Protein AF-A0A538HBL8-F1 (afdb_monomer_lite)

Secondary structure (DSSP, 8-state):
-----EEEEEEETTTEEEEEETTS-EEEEES-----TT-S------EEEEEEETTTTEEEEEETT--EEEEESSSSPP-TTS-EEEPEEEEE---HHHHHHH-S--HHHHHHHHHHHTT----TTS--PPP----TT-TTEEEEE---SSGGG---HHHHHHHHHHHHHTTPEEEEEESSTT----SSS-PEEEE--SHHHHHHHHHHSSEEEEESSHHHHHHHHHT--EEEEESS--TT----TTEEEEE-PPPPHHHHHHHHHH---S---STT--PPP---TTTTHHHHT--HHHHHHHHHTT-

Structure (mmCIF, N/CA/C/O backbone):
data_AF-A0A538HBL8-F1
#
_entry.id   AF-A0A538HBL8-F1
#
loop_
_atom_site.group_PDB
_atom_site.id
_atom_site.type_symbol
_atom_site.label_atom_id
_atom_site.label_alt_id
_atom_site.label_comp_id
_atom_site.label_asym_id
_atom_site.label_entity_id
_atom_site.label_seq_id
_atom_site.pdbx_PDB_ins_code
_atom_site.Cartn_x
_atom_site.Cartn_y
_atom_site.Cartn_z
_atom_site.occupancy
_atom_site.B_iso_or_equiv
_atom_site.auth_seq_id
_atom_site.auth_comp_id
_atom_site.auth_asym_id
_atom_site.auth_atom_id
_atom_site.pdbx_PDB_model_num
ATOM 1 N N . MET A 1 1 ? 38.305 -6.333 4.593 1.00 33.06 1 MET A N 1
ATOM 2 C CA . MET A 1 1 ? 37.099 -5.597 4.155 1.00 33.06 1 MET A CA 1
ATOM 3 C C . MET A 1 1 ? 35.927 -6.174 4.921 1.00 33.06 1 MET A C 1
ATOM 5 O O . MET A 1 1 ? 35.796 -7.389 4.926 1.00 33.06 1 MET A O 1
ATOM 9 N N . ALA A 1 2 ? 35.157 -5.354 5.637 1.00 32.12 2 ALA A N 1
ATOM 10 C CA . ALA A 1 2 ? 33.956 -5.835 6.316 1.00 32.12 2 ALA A CA 1
ATOM 11 C C . ALA A 1 2 ? 32.903 -6.184 5.253 1.00 32.12 2 ALA A C 1
ATOM 13 O O . ALA A 1 2 ? 32.569 -5.330 4.433 1.00 32.12 2 ALA A O 1
ATOM 14 N N . SER A 1 3 ? 32.430 -7.430 5.231 1.00 38.41 3 SER A N 1
ATOM 15 C CA . SER A 1 3 ? 31.284 -7.823 4.413 1.00 38.41 3 SER A CA 1
ATOM 16 C C . SER A 1 3 ? 30.048 -7.121 4.968 1.00 38.41 3 SER A C 1
ATOM 18 O O . SER A 1 3 ? 29.660 -7.355 6.112 1.00 38.41 3 SER A O 1
ATOM 20 N N . VAL A 1 4 ? 29.454 -6.223 4.188 1.00 42.56 4 VAL A N 1
ATOM 21 C CA . VAL A 1 4 ? 28.142 -5.666 4.515 1.00 42.56 4 VAL A CA 1
ATOM 22 C C . VAL A 1 4 ? 27.127 -6.754 4.183 1.00 42.56 4 VAL A C 1
ATOM 24 O O . VAL A 1 4 ? 26.895 -7.032 3.012 1.00 42.56 4 VAL A O 1
ATOM 27 N N . GLU A 1 5 ? 26.568 -7.413 5.197 1.00 45.50 5 GLU A N 1
ATOM 28 C CA . GLU A 1 5 ? 25.380 -8.245 4.994 1.00 45.50 5 GLU A CA 1
ATOM 29 C C . GLU A 1 5 ? 24.203 -7.317 4.682 1.00 45.50 5 GLU A C 1
ATOM 31 O O . GLU A 1 5 ? 23.774 -6.533 5.538 1.00 45.50 5 GLU A O 1
ATOM 36 N N . LEU A 1 6 ? 23.694 -7.381 3.450 1.00 51.62 6 LEU A N 1
ATOM 37 C CA . LEU A 1 6 ? 22.427 -6.742 3.120 1.00 51.62 6 LEU A CA 1
ATOM 38 C C . LEU A 1 6 ? 21.314 -7.418 3.905 1.00 51.62 6 LEU A C 1
ATOM 40 O O . LEU A 1 6 ? 21.145 -8.634 3.865 1.00 51.62 6 LEU A O 1
ATOM 44 N N . GLY A 1 7 ? 20.569 -6.607 4.648 1.00 43.84 7 GLY A N 1
ATOM 45 C CA . GLY A 1 7 ? 19.442 -7.084 5.435 1.00 43.84 7 GLY A CA 1
ATOM 46 C C . GLY A 1 7 ? 18.131 -7.045 4.680 1.00 43.84 7 GLY A C 1
ATOM 47 O O . GLY A 1 7 ? 17.287 -7.914 4.875 1.00 43.84 7 GLY A O 1
ATOM 48 N N . ALA A 1 8 ? 17.958 -6.013 3.857 1.00 49.16 8 ALA A N 1
ATOM 49 C CA . ALA A 1 8 ? 16.811 -5.819 2.988 1.00 49.16 8 ALA A CA 1
ATOM 50 C C . ALA A 1 8 ? 17.092 -4.655 2.033 1.00 49.16 8 ALA A C 1
ATOM 52 O O . ALA A 1 8 ? 17.781 -3.698 2.382 1.00 49.16 8 ALA A O 1
ATOM 53 N N . ALA A 1 9 ? 16.506 -4.698 0.845 1.00 48.75 9 ALA A N 1
ATOM 54 C CA . ALA A 1 9 ? 16.375 -3.525 0.001 1.00 48.75 9 ALA A CA 1
ATOM 55 C C . ALA A 1 9 ? 14.891 -3.185 -0.100 1.00 48.75 9 ALA A C 1
ATOM 57 O O . ALA A 1 9 ? 14.054 -4.069 -0.287 1.00 48.75 9 ALA A O 1
ATOM 58 N N . TRP A 1 10 ? 14.559 -1.914 0.079 1.00 50.03 10 TRP A N 1
ATOM 59 C CA . TRP A 1 10 ? 13.178 -1.465 0.113 1.00 50.03 10 TRP A CA 1
ATOM 60 C C . TRP A 1 10 ? 13.014 -0.134 -0.600 1.00 50.03 10 TRP A C 1
ATOM 62 O O . TRP A 1 10 ? 13.913 0.703 -0.668 1.00 50.03 10 TRP A O 1
ATOM 72 N N . ASN A 1 11 ? 11.833 0.062 -1.157 1.00 48.19 11 ASN A N 1
ATOM 73 C CA . ASN A 1 11 ? 11.426 1.351 -1.665 1.00 48.19 11 ASN A CA 1
ATOM 74 C C . ASN A 1 11 ? 11.081 2.227 -0.452 1.00 48.19 11 ASN A C 1
ATOM 76 O O . ASN A 1 11 ? 10.150 1.897 0.286 1.00 48.19 11 ASN A O 1
ATOM 80 N N . ASN A 1 12 ? 11.832 3.305 -0.203 1.00 42.78 12 ASN A N 1
ATOM 81 C CA . ASN A 1 12 ? 11.434 4.309 0.782 1.00 42.78 12 ASN A CA 1
ATOM 82 C C . ASN A 1 12 ? 10.342 5.158 0.163 1.00 42.78 12 ASN A C 1
ATOM 84 O O . ASN A 1 12 ? 10.561 6.341 -0.102 1.00 42.78 12 ASN A O 1
ATOM 88 N N . LEU A 1 13 ? 9.182 4.523 -0.023 1.00 43.84 13 LEU A N 1
ATOM 89 C CA . LEU A 1 13 ? 7.946 5.253 -0.155 1.00 43.84 13 LEU A CA 1
ATOM 90 C C . LEU A 1 13 ? 8.113 6.258 -1.299 1.00 43.84 13 LEU A C 1
ATOM 92 O O . LEU A 1 13 ? 8.137 7.452 -1.081 1.00 43.84 13 LEU A O 1
ATOM 96 N N . GLY A 1 14 ? 8.458 5.716 -2.470 1.00 39.97 14 GLY A N 1
ATOM 97 C CA . GLY A 1 14 ? 8.687 6.356 -3.762 1.00 39.97 14 GLY A CA 1
ATOM 98 C C . GLY A 1 14 ? 9.476 7.657 -3.841 1.00 39.97 14 GLY A C 1
ATOM 99 O O . GLY A 1 14 ? 9.330 8.415 -4.788 1.00 39.97 14 GLY A O 1
ATOM 100 N N . ARG A 1 15 ? 10.395 7.893 -2.909 1.00 45.28 15 ARG A N 1
ATOM 101 C CA . ARG A 1 15 ? 11.447 8.894 -3.127 1.00 45.28 15 ARG A CA 1
ATOM 102 C C . ARG A 1 15 ? 12.725 8.262 -3.639 1.00 45.28 15 ARG A C 1
ATOM 104 O O . ARG A 1 15 ? 13.344 8.807 -4.535 1.00 45.28 15 ARG A O 1
ATOM 111 N N . ASN A 1 16 ? 13.107 7.108 -3.080 1.00 47.03 16 ASN A N 1
ATOM 112 C CA . ASN A 1 16 ? 14.326 6.378 -3.428 1.00 47.03 16 ASN A CA 1
ATOM 113 C C . ASN A 1 16 ? 14.206 4.883 -3.120 1.00 47.03 16 ASN A C 1
ATOM 115 O O . ASN A 1 16 ? 13.552 4.489 -2.152 1.00 47.03 16 ASN A O 1
ATOM 119 N N . VAL A 1 17 ? 14.951 4.052 -3.851 1.00 53.25 17 VAL A N 1
ATOM 120 C CA . VAL A 1 17 ? 15.301 2.714 -3.354 1.00 53.25 17 VAL A CA 1
ATOM 121 C C . VAL A 1 17 ? 16.383 2.881 -2.299 1.00 53.25 17 VAL A C 1
ATOM 123 O O . VAL A 1 17 ? 17.455 3.420 -2.575 1.00 53.25 17 VAL A O 1
ATOM 126 N N . VAL A 1 18 ? 16.083 2.444 -1.081 1.00 55.00 18 VAL A N 1
ATOM 127 C CA . VAL A 1 18 ? 17.014 2.431 0.040 1.00 55.00 18 VAL A CA 1
ATOM 128 C C . VAL A 1 18 ? 17.448 0.989 0.263 1.00 55.00 18 VAL A C 1
ATOM 130 O O . VAL A 1 18 ? 16.644 0.092 0.501 1.00 55.00 18 VAL A O 1
ATOM 133 N N . PHE A 1 19 ? 18.744 0.757 0.199 1.00 60.56 19 PHE A N 1
ATOM 134 C CA . PHE A 1 19 ? 19.351 -0.489 0.630 1.00 60.56 19 PHE A CA 1
ATOM 135 C C . PHE A 1 19 ? 19.630 -0.354 2.121 1.00 60.56 19 PHE A C 1
ATOM 137 O O . PHE A 1 19 ? 20.188 0.662 2.545 1.00 60.56 19 PHE A O 1
ATOM 144 N N . ALA A 1 20 ? 19.231 -1.342 2.916 1.00 55.94 20 ALA A N 1
ATOM 145 C CA . ALA A 1 20 ? 19.369 -1.318 4.360 1.00 55.94 20 ALA A CA 1
ATOM 146 C C . ALA A 1 20 ? 20.075 -2.566 4.911 1.00 55.94 20 ALA A C 1
ATOM 148 O O . ALA A 1 20 ? 20.024 -3.662 4.346 1.00 55.94 20 ALA A O 1
ATOM 149 N N . ASP A 1 21 ? 20.749 -2.392 6.046 1.00 56.47 21 ASP A N 1
ATOM 150 C CA . ASP A 1 21 ? 21.325 -3.504 6.800 1.00 56.47 21 ASP A CA 1
ATOM 151 C C . ASP A 1 21 ? 20.236 -4.352 7.493 1.00 56.47 21 ASP A C 1
ATOM 153 O O . ASP A 1 21 ? 19.046 -4.027 7.483 1.00 56.47 21 ASP A O 1
ATOM 157 N N . ALA A 1 22 ? 20.631 -5.452 8.143 1.00 55.50 22 ALA A N 1
ATOM 158 C CA . ALA A 1 22 ? 19.717 -6.355 8.867 1.00 55.50 22 ALA A CA 1
ATOM 159 C C . ALA A 1 22 ? 18.969 -5.703 10.050 1.00 55.50 22 ALA A C 1
ATOM 161 O O . ALA A 1 22 ? 18.125 -6.340 10.691 1.00 55.50 22 ALA A O 1
ATOM 162 N N . ARG A 1 23 ? 19.296 -4.447 10.369 1.00 52.06 23 ARG A N 1
ATOM 163 C CA . ARG A 1 23 ? 18.656 -3.609 11.385 1.00 52.06 23 ARG A CA 1
ATOM 164 C C . ARG A 1 23 ? 17.893 -2.447 10.757 1.00 52.06 23 ARG A C 1
ATOM 166 O O . ARG A 1 23 ? 17.552 -1.514 11.486 1.00 52.06 23 ARG A O 1
ATOM 173 N N . CYS A 1 24 ? 17.621 -2.509 9.454 1.00 51.53 24 CYS A N 1
ATOM 174 C CA . CYS A 1 24 ? 16.866 -1.505 8.723 1.00 51.53 24 CYS A CA 1
ATOM 175 C C . CYS A 1 24 ? 17.557 -0.131 8.640 1.00 51.53 24 CYS A C 1
ATOM 177 O O . CYS A 1 24 ? 16.891 0.887 8.449 1.00 51.53 24 CYS A O 1
ATOM 179 N N . ARG A 1 25 ? 18.885 -0.067 8.797 1.00 56.38 25 ARG A N 1
ATOM 180 C CA . ARG A 1 25 ? 19.643 1.185 8.651 1.00 56.38 25 ARG A CA 1
ATOM 181 C C . ARG A 1 25 ? 20.041 1.387 7.191 1.00 56.38 25 ARG A C 1
ATOM 183 O O . ARG A 1 25 ? 20.597 0.451 6.621 1.00 56.38 25 ARG A O 1
ATOM 190 N N . PRO A 1 26 ? 19.822 2.572 6.597 1.00 56.69 26 PRO A N 1
ATOM 191 C CA . PRO A 1 26 ? 20.260 2.859 5.234 1.00 56.69 26 PRO A CA 1
ATOM 192 C C . PRO A 1 26 ? 21.773 2.658 5.062 1.00 56.69 26 PRO A C 1
ATOM 194 O O . PRO A 1 26 ? 22.560 3.198 5.836 1.00 56.69 26 PRO A O 1
ATOM 197 N N . ILE A 1 27 ? 22.171 1.900 4.042 1.00 57.34 27 ILE A N 1
ATOM 198 C CA . ILE A 1 27 ? 23.571 1.661 3.643 1.00 57.34 27 ILE A CA 1
ATOM 199 C C . ILE A 1 27 ? 23.869 2.207 2.242 1.00 57.34 27 ILE A C 1
ATOM 201 O O . ILE A 1 27 ? 24.994 2.622 1.959 1.00 57.34 27 ILE A O 1
ATOM 205 N N . ALA A 1 28 ? 22.863 2.246 1.370 1.00 56.72 28 ALA A N 1
ATOM 206 C CA . ALA A 1 28 ? 22.939 2.868 0.061 1.00 56.72 28 ALA A CA 1
ATOM 207 C C . ALA A 1 28 ? 21.560 3.407 -0.329 1.00 56.72 28 ALA A C 1
ATOM 209 O O . ALA A 1 28 ? 20.533 2.890 0.110 1.00 56.72 28 ALA A O 1
ATOM 210 N N . VAL A 1 29 ? 21.534 4.443 -1.151 1.00 57.62 29 VAL A N 1
ATOM 211 C CA . VAL A 1 29 ? 20.324 5.072 -1.676 1.00 57.62 29 VAL A CA 1
ATOM 212 C C . VAL A 1 29 ? 20.526 5.250 -3.173 1.00 57.62 29 VAL A C 1
ATOM 214 O O . VAL A 1 29 ? 21.621 5.602 -3.616 1.00 57.62 29 VAL A O 1
ATOM 217 N N . PHE A 1 30 ? 19.489 4.958 -3.952 1.00 63.59 30 PHE A N 1
ATOM 218 C CA . PHE A 1 30 ? 19.440 5.278 -5.375 1.00 63.59 30 PHE A CA 1
ATOM 219 C C . PHE A 1 30 ? 19.689 6.779 -5.559 1.00 63.59 30 PHE A C 1
ATOM 221 O O . PHE A 1 30 ? 18.935 7.589 -5.035 1.00 63.59 30 PHE A O 1
ATOM 228 N N . ASP A 1 31 ? 20.775 7.164 -6.223 1.00 50.31 31 ASP A N 1
ATOM 229 C CA . ASP A 1 31 ? 21.143 8.576 -6.330 1.00 50.31 31 ASP A CA 1
ATOM 230 C C . ASP A 1 31 ? 20.652 9.166 -7.637 1.00 50.31 31 ASP A C 1
ATOM 232 O O . ASP A 1 31 ? 21.443 9.371 -8.544 1.00 50.31 31 ASP A O 1
ATOM 236 N N . GLU A 1 32 ? 19.348 9.412 -7.732 1.00 44.66 32 GLU A N 1
ATOM 237 C CA . GLU A 1 32 ? 18.762 10.340 -8.703 1.00 44.66 32 GLU A CA 1
ATOM 238 C C . GLU A 1 32 ? 17.315 10.697 -8.291 1.00 44.66 32 GLU A C 1
ATOM 240 O O . GLU A 1 32 ? 16.363 10.571 -9.055 1.00 44.66 32 GLU A O 1
ATOM 245 N N . SER A 1 33 ? 17.140 11.162 -7.047 1.00 39.12 33 SER A N 1
ATOM 246 C CA . SER A 1 33 ? 15.945 11.913 -6.639 1.00 39.12 33 SER A CA 1
ATOM 247 C C . SER A 1 33 ? 16.371 13.271 -6.074 1.00 39.12 33 SER A C 1
ATOM 249 O O . SER A 1 33 ? 16.903 13.351 -4.964 1.00 39.12 33 SER A O 1
ATOM 251 N N . VAL A 1 34 ? 16.164 14.338 -6.842 1.00 33.66 34 VAL A N 1
ATOM 252 C CA . VAL A 1 34 ? 16.389 15.733 -6.424 1.00 33.66 34 VAL A CA 1
ATOM 253 C C . VAL A 1 34 ? 15.033 16.350 -6.076 1.00 33.66 34 VAL A C 1
ATOM 255 O O . VAL A 1 34 ? 14.603 17.312 -6.701 1.00 33.66 34 VAL A O 1
ATOM 258 N N . PHE A 1 35 ? 14.301 15.741 -5.144 1.00 37.19 35 PHE A N 1
ATOM 259 C CA . PHE A 1 35 ? 13.062 16.341 -4.657 1.00 37.19 35 PHE A CA 1
ATOM 260 C C . PHE A 1 35 ? 13.421 17.418 -3.626 1.00 37.19 35 PHE A C 1
ATOM 262 O O . PHE A 1 35 ? 13.989 17.092 -2.582 1.00 37.19 35 PHE A O 1
ATOM 269 N N . ASP A 1 36 ? 13.118 18.683 -3.934 1.00 37.34 36 ASP A N 1
ATOM 270 C CA . ASP A 1 36 ? 13.024 19.743 -2.923 1.00 37.34 36 ASP A CA 1
ATOM 271 C C . ASP A 1 36 ? 11.850 19.433 -1.972 1.00 37.34 36 ASP A C 1
ATOM 273 O O . ASP A 1 36 ? 10.903 18.734 -2.340 1.00 37.34 36 ASP A O 1
ATOM 277 N N . ASP A 1 37 ? 11.928 19.934 -0.737 1.00 42.16 37 ASP A N 1
ATOM 278 C CA . ASP A 1 37 ? 11.141 19.507 0.436 1.00 42.16 37 ASP A CA 1
ATOM 279 C C . ASP A 1 37 ? 9.595 19.583 0.319 1.00 42.16 37 ASP A C 1
ATOM 281 O O . ASP A 1 37 ? 8.905 19.074 1.205 1.00 42.16 37 ASP A O 1
ATOM 285 N N . ASP A 1 38 ? 9.034 20.116 -0.771 1.00 35.31 38 ASP A N 1
ATOM 286 C CA . ASP A 1 38 ? 7.622 20.522 -0.872 1.00 35.31 38 ASP A CA 1
ATOM 287 C C . ASP A 1 38 ? 6.777 19.807 -1.950 1.00 35.31 38 ASP A C 1
ATOM 289 O O . ASP A 1 38 ? 5.660 20.243 -2.244 1.00 35.31 38 ASP A O 1
ATOM 293 N N . GLU A 1 39 ? 7.225 18.691 -2.539 1.00 35.84 39 GLU A N 1
ATOM 294 C CA . GLU A 1 39 ? 6.337 17.942 -3.444 1.00 35.84 39 GLU A CA 1
ATOM 295 C C . GLU A 1 39 ? 5.221 17.201 -2.656 1.00 35.84 39 GLU A C 1
ATOM 297 O O . GLU A 1 39 ? 5.524 16.417 -1.746 1.00 35.84 39 GLU A O 1
ATOM 302 N N . PRO A 1 40 ? 3.921 17.392 -2.990 1.00 33.06 40 PRO A N 1
ATOM 303 C CA . PRO A 1 40 ? 2.787 16.775 -2.271 1.00 33.06 40 PRO A CA 1
ATOM 304 C C . PRO A 1 40 ? 2.715 15.251 -2.423 1.00 33.06 40 PRO A C 1
ATOM 306 O O . PRO A 1 40 ? 1.901 14.584 -1.789 1.00 33.06 40 PRO A O 1
ATOM 309 N N . SER A 1 41 ? 3.544 14.736 -3.320 1.00 39.06 41 SER A N 1
ATOM 310 C CA . SER A 1 41 ? 3.537 13.409 -3.885 1.00 39.06 41 SER A CA 1
ATOM 311 C C . SER A 1 41 ? 4.654 12.617 -3.209 1.00 39.06 41 SER A C 1
ATOM 313 O O . SER A 1 41 ? 5.798 12.604 -3.656 1.00 39.06 41 SER A O 1
ATOM 315 N N . GLN A 1 42 ? 4.380 12.089 -2.020 1.00 38.09 42 GLN A N 1
ATOM 316 C CA . GLN A 1 42 ? 5.420 11.563 -1.141 1.00 38.09 42 GLN A CA 1
ATOM 317 C C . GLN A 1 42 ? 5.861 10.130 -1.488 1.00 38.09 42 GLN A C 1
ATOM 319 O O . GLN A 1 42 ? 6.629 9.603 -0.689 1.00 38.09 42 GLN A O 1
ATOM 324 N N . TYR A 1 43 ? 5.406 9.519 -2.602 1.00 43.06 43 TYR A N 1
ATOM 325 C CA . TYR A 1 43 ? 5.451 8.067 -2.843 1.00 43.06 43 TYR A CA 1
ATOM 326 C C . TYR A 1 43 ? 5.690 7.561 -4.291 1.00 43.06 43 TYR A C 1
ATOM 328 O O . TYR A 1 43 ? 5.466 6.368 -4.522 1.00 43.06 43 TYR A O 1
ATOM 336 N N . ASP A 1 44 ? 6.239 8.345 -5.232 1.00 40.94 44 ASP A N 1
ATOM 337 C CA . ASP A 1 44 ? 6.311 7.979 -6.670 1.00 40.94 44 ASP A CA 1
ATOM 338 C C . ASP A 1 44 ? 7.718 7.735 -7.285 1.00 40.94 44 ASP A C 1
ATOM 340 O O . ASP A 1 44 ? 8.193 8.395 -8.208 1.00 40.94 44 ASP A O 1
ATOM 344 N N . LEU A 1 45 ? 8.380 6.687 -6.807 1.00 42.53 45 LEU A N 1
ATOM 345 C CA . LEU A 1 45 ? 9.303 5.881 -7.593 1.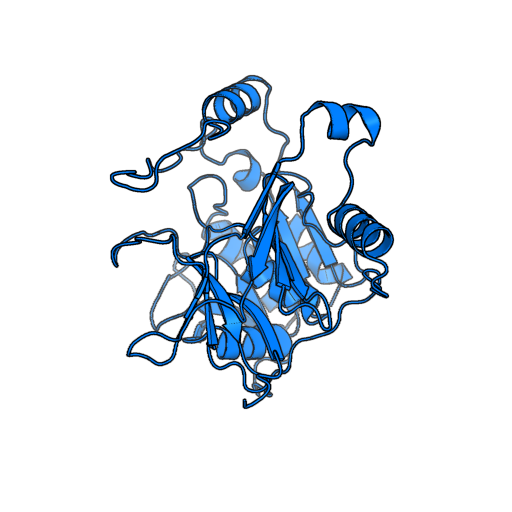00 42.53 45 LEU A CA 1
ATOM 346 C C . LEU A 1 45 ? 8.738 4.493 -7.434 1.00 42.53 45 LEU A C 1
ATOM 348 O O . LEU A 1 45 ? 9.143 3.761 -6.538 1.00 42.53 45 LEU A O 1
ATOM 352 N N . ASP A 1 46 ? 7.727 4.206 -8.233 1.00 52.88 46 ASP A N 1
ATOM 353 C CA . ASP A 1 46 ? 7.018 2.948 -8.431 1.00 52.88 46 ASP A CA 1
ATOM 354 C C . ASP A 1 46 ? 7.966 1.734 -8.648 1.00 52.88 46 ASP A C 1
ATOM 356 O O . ASP A 1 46 ? 7.977 1.096 -9.690 1.00 52.88 46 ASP A O 1
ATOM 360 N N . VAL A 1 47 ? 8.835 1.404 -7.688 1.00 50.62 47 VAL A N 1
ATOM 361 C CA . VAL A 1 47 ? 9.690 0.211 -7.660 1.00 50.62 47 VAL A CA 1
ATOM 362 C C . VAL A 1 47 ? 8.915 -0.890 -6.953 1.00 50.62 47 VAL A C 1
ATOM 364 O O . VAL A 1 47 ? 8.680 -0.816 -5.745 1.00 50.62 47 VAL A O 1
ATOM 367 N N . HIS A 1 48 ? 8.531 -1.911 -7.714 1.00 52.97 48 HIS A N 1
ATOM 368 C CA . HIS A 1 48 ? 7.635 -2.990 -7.290 1.00 52.97 48 HIS A CA 1
ATOM 369 C C . HIS A 1 48 ? 8.352 -4.282 -6.921 1.00 52.97 48 HIS A C 1
ATOM 371 O O . HIS A 1 48 ? 7.762 -5.184 -6.316 1.00 52.97 48 HIS A O 1
ATOM 377 N N . ALA A 1 49 ? 9.630 -4.381 -7.274 1.00 53.12 49 ALA A N 1
ATOM 378 C CA . ALA A 1 49 ? 10.476 -5.447 -6.790 1.00 53.12 49 ALA A CA 1
ATOM 379 C C . ALA A 1 49 ? 11.917 -4.993 -6.651 1.00 53.12 49 ALA A C 1
ATOM 381 O O . ALA A 1 49 ? 12.419 -4.199 -7.449 1.00 53.12 49 ALA A O 1
ATOM 382 N N . VAL A 1 50 ? 12.574 -5.564 -5.649 1.00 59.94 50 VAL A N 1
ATOM 383 C CA . VAL A 1 50 ? 14.009 -5.456 -5.462 1.00 59.94 50 VAL A CA 1
ATOM 384 C C . VAL A 1 50 ? 14.553 -6.861 -5.227 1.00 59.94 50 VAL A C 1
ATOM 386 O O . VAL A 1 50 ? 14.044 -7.571 -4.360 1.00 59.94 50 VAL A O 1
ATOM 389 N N . LEU A 1 51 ? 15.534 -7.283 -6.023 1.00 60.06 51 LEU A N 1
ATOM 390 C CA . LEU A 1 51 ? 16.153 -8.604 -5.922 1.00 60.06 51 LEU A CA 1
ATOM 391 C C . LEU A 1 51 ? 17.641 -8.453 -5.638 1.00 60.06 51 LEU A C 1
ATOM 393 O O . LEU A 1 51 ? 18.370 -7.906 -6.458 1.00 60.06 51 LEU A O 1
ATOM 397 N N . ASP A 1 52 ? 18.094 -8.960 -4.498 1.00 64.50 52 ASP A N 1
ATOM 398 C CA . ASP A 1 52 ? 19.523 -9.112 -4.229 1.00 64.50 52 ASP A CA 1
ATOM 399 C C . ASP A 1 52 ? 20.056 -10.322 -5.009 1.00 64.50 52 ASP A C 1
ATOM 401 O O . ASP A 1 52 ? 19.451 -11.395 -4.953 1.00 64.50 52 ASP A O 1
ATOM 405 N N . LEU A 1 53 ? 21.150 -10.148 -5.758 1.00 62.19 53 LEU A N 1
ATOM 406 C CA . LEU A 1 53 ? 21.843 -11.226 -6.462 1.00 62.19 53 LEU A CA 1
ATOM 407 C C . LEU A 1 53 ? 22.969 -11.750 -5.556 1.00 62.19 53 LEU A C 1
ATOM 409 O O . LEU A 1 53 ? 24.030 -11.120 -5.456 1.00 62.19 53 LEU A O 1
ATOM 413 N N . PRO A 1 54 ? 22.784 -12.907 -4.891 1.00 54.47 54 PRO A N 1
ATOM 414 C CA . PRO A 1 54 ? 23.715 -13.359 -3.868 1.00 54.47 54 PRO A CA 1
ATOM 415 C C . PRO A 1 54 ? 25.133 -13.526 -4.416 1.00 54.47 54 PRO A C 1
ATOM 417 O O . PRO A 1 54 ? 25.350 -14.131 -5.464 1.00 54.47 54 PRO A O 1
ATOM 420 N N . GLY A 1 55 ? 26.114 -12.997 -3.683 1.00 60.59 55 GLY A N 1
ATOM 421 C CA . GLY A 1 55 ? 27.534 -13.147 -4.007 1.00 60.59 55 GLY A CA 1
ATOM 422 C C . GLY A 1 55 ? 28.052 -12.264 -5.147 1.00 60.59 55 GLY A C 1
ATOM 423 O O . GLY A 1 55 ? 29.255 -12.278 -5.395 1.00 60.59 55 GLY A O 1
ATOM 424 N N . THR A 1 56 ? 27.201 -11.473 -5.808 1.00 65.50 56 THR A N 1
ATOM 425 C CA . THR A 1 56 ? 27.638 -10.571 -6.891 1.00 65.50 56 THR A CA 1
ATOM 426 C C . THR A 1 56 ? 27.791 -9.122 -6.438 1.00 65.50 56 THR A C 1
ATOM 428 O O . THR A 1 56 ? 28.360 -8.316 -7.168 1.00 65.50 56 THR A O 1
ATOM 431 N N . GLY A 1 57 ? 27.259 -8.766 -5.262 1.00 67.31 57 GLY A N 1
ATOM 432 C CA . GLY A 1 57 ? 27.192 -7.369 -4.831 1.00 67.31 57 GLY A CA 1
ATOM 433 C C . GLY A 1 57 ? 26.272 -6.517 -5.709 1.00 67.31 57 GLY A C 1
ATOM 434 O O . GLY A 1 57 ? 26.370 -5.291 -5.675 1.00 67.31 57 GLY A O 1
ATOM 435 N N . THR A 1 58 ? 25.409 -7.159 -6.505 1.00 68.94 58 THR A N 1
ATOM 436 C CA . THR A 1 58 ? 24.467 -6.502 -7.408 1.00 68.94 58 THR A CA 1
ATOM 437 C C . THR A 1 58 ? 23.045 -6.625 -6.879 1.00 68.94 58 THR A C 1
ATOM 439 O O . THR A 1 58 ? 22.606 -7.715 -6.527 1.00 68.94 58 THR A O 1
ATOM 442 N N . VAL A 1 59 ? 22.290 -5.531 -6.902 1.00 67.06 59 VAL A N 1
ATOM 443 C CA . VAL A 1 59 ? 20.856 -5.537 -6.595 1.00 67.06 59 VAL A CA 1
ATOM 444 C C . VAL A 1 59 ? 20.068 -5.091 -7.817 1.00 67.06 59 VAL A C 1
ATOM 446 O O . VAL A 1 59 ? 20.440 -4.127 -8.477 1.00 67.06 59 VAL A O 1
ATOM 449 N N . LEU A 1 60 ? 18.983 -5.790 -8.131 1.00 64.50 60 LEU A N 1
ATOM 450 C CA . LEU A 1 60 ? 18.080 -5.466 -9.229 1.00 64.50 60 LEU A CA 1
ATOM 451 C C . LEU A 1 60 ? 16.858 -4.721 -8.713 1.00 64.50 60 LEU A C 1
ATOM 453 O O . LEU A 1 60 ? 16.306 -5.106 -7.686 1.00 64.50 60 LEU A O 1
ATOM 457 N N . THR A 1 61 ? 16.383 -3.717 -9.443 1.00 63.03 61 THR A N 1
ATOM 458 C CA . THR A 1 61 ? 15.085 -3.080 -9.187 1.00 63.03 61 THR A CA 1
ATOM 459 C C . THR A 1 61 ? 14.203 -3.164 -10.425 1.00 63.03 61 THR A C 1
ATOM 461 O O . THR A 1 61 ? 14.698 -3.059 -11.545 1.00 63.03 61 THR A O 1
ATOM 464 N N . LEU A 1 62 ? 12.901 -3.359 -10.218 1.00 58.09 62 LEU A N 1
ATOM 465 C CA . LEU A 1 62 ? 11.878 -3.380 -11.265 1.00 58.09 62 LEU A CA 1
ATOM 466 C C . LEU A 1 62 ? 10.822 -2.316 -10.963 1.00 58.09 62 LEU A C 1
ATOM 468 O O . LEU A 1 62 ? 10.295 -2.313 -9.847 1.00 58.09 62 LEU A O 1
ATOM 472 N N . ASN A 1 63 ? 10.501 -1.448 -11.928 1.00 58.75 63 ASN A N 1
ATOM 473 C CA . ASN A 1 63 ? 9.517 -0.373 -11.740 1.00 58.75 63 ASN A CA 1
ATOM 474 C C . ASN A 1 63 ? 8.170 -0.572 -12.472 1.00 58.75 63 ASN A C 1
ATOM 476 O O . ASN A 1 63 ? 7.967 -1.609 -13.112 1.00 58.75 63 ASN A O 1
ATOM 480 N N . HIS A 1 64 ? 7.250 0.405 -12.369 1.00 53.16 64 HIS A N 1
ATOM 481 C CA . HIS A 1 64 ? 5.902 0.337 -12.959 1.00 53.16 64 HIS A CA 1
ATOM 482 C C . HIS A 1 64 ? 5.853 0.257 -14.483 1.00 53.16 64 HIS A C 1
ATOM 484 O O . HIS A 1 64 ? 4.861 -0.146 -15.086 1.00 53.16 64 HIS A O 1
ATOM 490 N N . TYR A 1 65 ? 6.939 0.677 -15.116 1.00 50.38 65 TYR A N 1
ATOM 491 C CA . TYR A 1 65 ? 7.114 0.628 -16.562 1.00 50.38 65 TYR A CA 1
ATOM 492 C C . TYR A 1 65 ? 7.840 -0.638 -16.998 1.00 50.38 65 TYR A C 1
ATOM 494 O O . TYR A 1 65 ? 8.236 -0.777 -18.154 1.00 50.38 65 TYR A O 1
ATOM 502 N N . GLY A 1 66 ? 8.079 -1.549 -16.051 1.00 51.91 66 GLY A N 1
ATOM 503 C CA . GLY A 1 66 ? 8.800 -2.761 -16.335 1.00 51.91 66 GLY A CA 1
ATOM 504 C C . GLY A 1 66 ? 10.297 -2.512 -16.627 1.00 51.91 66 GLY A C 1
ATOM 505 O O . GLY A 1 66 ? 11.008 -3.315 -17.227 1.00 51.91 66 GLY A O 1
ATOM 506 N N . MET A 1 67 ? 10.833 -1.379 -16.196 1.00 57.56 67 MET A N 1
ATOM 507 C CA . MET A 1 67 ? 12.259 -1.121 -16.314 1.00 57.56 67 MET A CA 1
ATOM 508 C C . MET A 1 67 ? 13.014 -1.938 -15.262 1.00 57.56 67 MET A C 1
ATOM 510 O O . MET A 1 67 ? 12.753 -1.780 -14.069 1.00 57.56 67 MET A O 1
ATOM 514 N N . LEU A 1 68 ? 13.953 -2.781 -15.696 1.00 62.09 68 LEU A N 1
ATOM 515 C CA . LEU A 1 68 ? 14.872 -3.516 -14.829 1.00 62.09 68 LEU A CA 1
ATOM 516 C C . LEU A 1 68 ? 16.211 -2.774 -14.764 1.00 62.09 68 LEU A C 1
ATOM 518 O O . LEU A 1 68 ? 16.847 -2.541 -15.791 1.00 62.09 68 LEU A O 1
ATOM 522 N N . ARG A 1 69 ? 16.666 -2.418 -13.565 1.00 66.06 69 ARG A N 1
ATOM 523 C CA . ARG A 1 69 ? 17.959 -1.751 -13.342 1.00 66.06 69 ARG A CA 1
ATOM 524 C C . ARG A 1 69 ? 18.830 -2.597 -12.428 1.00 66.06 69 ARG A C 1
ATOM 526 O O . ARG A 1 69 ? 18.337 -3.079 -11.414 1.00 66.06 69 ARG A O 1
ATOM 533 N N . GLY A 1 70 ? 20.108 -2.756 -12.762 1.00 68.62 70 GLY A N 1
ATOM 534 C CA . GLY A 1 70 ? 21.086 -3.435 -11.908 1.00 68.62 70 GLY A CA 1
ATOM 535 C C . GLY A 1 70 ? 22.031 -2.447 -11.236 1.00 68.62 70 GLY A C 1
ATOM 536 O O . GLY A 1 70 ? 22.564 -1.564 -11.899 1.00 68.62 70 GLY A O 1
ATOM 537 N N . PHE A 1 71 ? 22.262 -2.603 -9.936 1.00 70.44 71 PHE A N 1
ATOM 538 C CA . PHE A 1 71 ? 23.086 -1.718 -9.112 1.00 70.44 71 PHE A CA 1
ATOM 539 C C . PHE A 1 71 ? 24.245 -2.478 -8.496 1.00 70.44 71 PHE A C 1
ATOM 541 O O . PHE A 1 71 ? 24.000 -3.392 -7.719 1.00 70.44 71 PHE A O 1
ATOM 548 N N . ASP A 1 72 ? 25.483 -2.061 -8.758 1.00 74.00 72 ASP A N 1
ATOM 549 C CA . ASP A 1 72 ? 26.628 -2.504 -7.960 1.00 74.00 72 ASP A CA 1
ATOM 550 C C . ASP A 1 72 ? 26.715 -1.646 -6.692 1.00 74.00 72 ASP A C 1
ATOM 552 O O . ASP A 1 72 ? 27.087 -0.472 -6.720 1.00 74.00 72 ASP A O 1
ATOM 556 N N . ILE A 1 73 ? 26.354 -2.242 -5.561 1.00 67.69 73 ILE A N 1
ATOM 557 C CA . ILE A 1 73 ? 26.354 -1.576 -4.251 1.00 67.69 73 ILE A CA 1
ATOM 558 C C . ILE A 1 73 ? 27.696 -1.716 -3.518 1.00 67.69 73 ILE A C 1
ATOM 560 O O . ILE A 1 73 ? 27.902 -1.113 -2.460 1.00 67.69 73 ILE A O 1
ATOM 564 N N . THR A 1 74 ? 28.629 -2.488 -4.077 1.00 69.38 74 THR A N 1
ATOM 565 C CA . THR A 1 74 ? 29.959 -2.716 -3.505 1.00 69.38 74 THR A CA 1
ATOM 566 C C . THR A 1 74 ? 30.995 -1.732 -4.046 1.00 69.38 74 THR A C 1
ATOM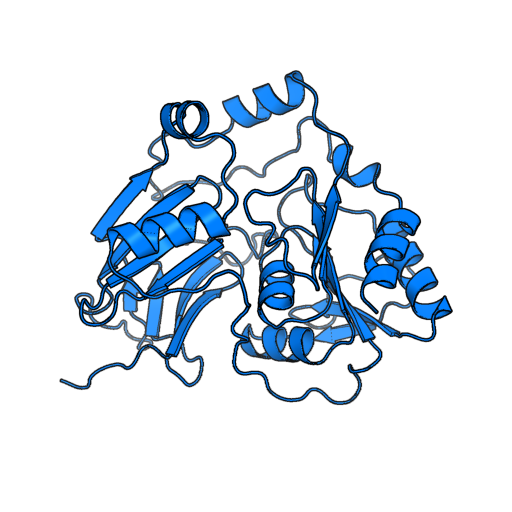 568 O O . THR A 1 74 ? 31.862 -1.291 -3.281 1.00 69.38 74 THR A O 1
ATOM 571 N N . GLY A 1 75 ? 30.850 -1.315 -5.309 1.00 63.59 75 GLY A N 1
ATOM 572 C CA . GLY A 1 75 ? 31.793 -0.451 -6.023 1.00 63.59 75 GLY A CA 1
ATOM 573 C C . GLY A 1 75 ? 31.809 1.027 -5.608 1.00 63.59 75 GLY A C 1
ATOM 574 O O . GLY A 1 75 ? 32.835 1.687 -5.777 1.00 63.59 75 GLY A O 1
ATOM 575 N N . THR A 1 76 ? 30.730 1.572 -5.029 1.00 63.19 76 THR A N 1
ATOM 576 C CA . THR A 1 76 ? 30.646 3.020 -4.735 1.00 63.19 76 THR A CA 1
ATOM 577 C C . THR A 1 76 ? 30.958 3.355 -3.274 1.00 63.19 76 THR A C 1
ATOM 579 O O . THR A 1 76 ? 30.222 2.897 -2.402 1.00 63.19 76 THR A O 1
ATOM 582 N N . PRO A 1 77 ? 31.981 4.169 -2.950 1.00 62.28 77 PRO A N 1
ATOM 583 C CA . PRO A 1 77 ? 32.322 4.503 -1.563 1.00 62.28 77 PRO A CA 1
ATOM 584 C C . PRO A 1 77 ? 31.191 5.257 -0.826 1.00 62.28 77 PRO A C 1
ATOM 586 O O . PRO A 1 77 ? 30.438 6.000 -1.457 1.00 62.28 77 PRO A O 1
ATOM 589 N N . PRO A 1 78 ? 31.052 5.080 0.506 1.00 64.31 78 PRO A N 1
ATOM 590 C CA . PRO A 1 78 ? 30.027 5.765 1.297 1.00 64.31 78 PRO A CA 1
ATOM 591 C C . PRO A 1 78 ? 30.259 7.280 1.362 1.00 64.31 78 PRO A C 1
ATOM 593 O O . PRO A 1 78 ? 31.399 7.747 1.398 1.00 64.31 78 PRO A O 1
ATOM 596 N N . GLY A 1 79 ? 29.160 8.038 1.390 1.00 62.12 79 GLY A N 1
ATOM 597 C CA . GLY A 1 79 ? 29.150 9.484 1.584 1.00 62.12 79 GLY A CA 1
ATOM 598 C C . GLY A 1 79 ? 29.517 9.906 3.011 1.00 62.12 79 GLY A C 1
ATOM 599 O O . GLY A 1 79 ? 29.795 9.082 3.884 1.00 62.12 79 GLY A O 1
ATOM 600 N N . ARG A 1 80 ? 29.517 11.223 3.265 1.00 59.31 80 ARG A N 1
ATOM 601 C CA . ARG A 1 80 ? 29.870 11.807 4.579 1.00 59.31 80 ARG A CA 1
ATOM 602 C C . ARG A 1 80 ? 28.907 11.418 5.707 1.00 59.31 80 ARG A C 1
ATOM 604 O O . ARG A 1 80 ? 29.294 11.447 6.868 1.00 59.31 80 ARG A O 1
ATOM 611 N N . ASP A 1 81 ? 27.679 11.068 5.357 1.00 56.47 81 ASP A N 1
ATOM 612 C CA . ASP A 1 81 ? 26.614 10.558 6.225 1.00 56.47 81 ASP A CA 1
ATOM 613 C C . ASP A 1 81 ? 26.670 9.030 6.418 1.00 56.47 81 ASP A C 1
ATOM 615 O O . ASP A 1 81 ? 25.849 8.463 7.137 1.00 56.47 81 ASP A O 1
ATOM 619 N N . GLY A 1 82 ? 27.644 8.353 5.800 1.00 64.19 82 GLY A N 1
ATOM 620 C CA . GLY A 1 82 ? 27.780 6.898 5.824 1.00 64.19 82 GLY A CA 1
ATOM 621 C C . GLY A 1 82 ? 26.901 6.168 4.805 1.00 64.19 82 GLY A C 1
ATOM 622 O O . GLY A 1 82 ? 26.974 4.941 4.733 1.00 64.19 82 GLY A O 1
ATOM 623 N N . VAL A 1 83 ? 26.119 6.889 3.993 1.00 58.56 83 VAL A N 1
ATOM 624 C CA . VAL A 1 83 ? 25.196 6.324 3.002 1.00 58.56 83 VAL A CA 1
ATOM 625 C C . VAL A 1 83 ? 25.821 6.397 1.607 1.00 58.56 83 VAL A C 1
ATOM 627 O O . VAL A 1 83 ? 26.364 7.422 1.197 1.00 58.56 83 VAL A O 1
ATOM 630 N N . ARG A 1 84 ? 25.794 5.293 0.854 1.00 70.12 84 ARG A N 1
ATOM 631 C CA . ARG A 1 84 ? 26.287 5.261 -0.537 1.00 70.12 84 ARG A CA 1
ATOM 632 C C . ARG A 1 84 ? 25.244 5.823 -1.501 1.00 70.12 84 ARG A C 1
ATOM 634 O O . ARG A 1 84 ? 24.051 5.621 -1.311 1.00 70.12 84 ARG A O 1
ATOM 641 N N . LYS A 1 85 ? 25.712 6.454 -2.573 1.00 63.56 85 LYS A N 1
ATOM 642 C CA . LYS A 1 85 ? 24.897 6.935 -3.693 1.00 63.56 85 LYS A CA 1
ATOM 643 C C . LYS A 1 85 ? 25.025 5.952 -4.858 1.00 63.56 85 LYS A C 1
ATOM 645 O O . LYS A 1 85 ? 26.084 5.883 -5.471 1.00 63.56 85 LYS A O 1
ATOM 650 N N . ALA A 1 86 ? 24.003 5.139 -5.111 1.00 62.38 86 ALA A N 1
ATOM 651 C CA . ALA A 1 86 ? 24.058 4.066 -6.104 1.00 62.38 86 ALA A CA 1
ATOM 652 C C . ALA A 1 86 ? 23.527 4.538 -7.466 1.00 62.38 86 ALA A C 1
ATOM 654 O O . ALA A 1 86 ? 22.402 5.029 -7.555 1.00 62.38 86 ALA A O 1
ATOM 655 N N . GLN A 1 87 ? 24.328 4.346 -8.517 1.00 63.31 87 GLN A N 1
ATOM 656 C CA . GLN A 1 87 ? 23.944 4.540 -9.920 1.00 63.31 87 GLN A CA 1
ATOM 657 C C . GLN A 1 87 ? 23.677 3.176 -10.574 1.00 63.31 87 GLN A C 1
ATOM 659 O O . GLN A 1 87 ? 24.337 2.198 -10.202 1.00 63.31 87 GLN A O 1
ATOM 664 N N . PRO A 1 88 ? 22.735 3.068 -11.529 1.00 62.50 88 PRO A N 1
ATOM 665 C CA . PRO A 1 88 ? 22.501 1.808 -12.216 1.00 62.50 88 PRO A CA 1
ATOM 666 C C . PRO A 1 88 ? 23.712 1.484 -13.099 1.00 62.50 88 PRO A C 1
ATOM 668 O O . PRO A 1 88 ? 24.110 2.279 -13.947 1.00 62.50 88 PRO A O 1
ATOM 671 N N . ALA A 1 89 ? 24.290 0.300 -12.914 1.00 71.81 89 ALA A N 1
ATOM 672 C CA . ALA A 1 89 ? 25.341 -0.231 -13.778 1.00 71.81 89 ALA A CA 1
ATOM 673 C C . ALA A 1 89 ? 24.806 -0.535 -15.188 1.00 71.81 89 ALA A C 1
ATOM 675 O O . ALA A 1 89 ? 25.545 -0.468 -16.167 1.00 71.81 89 ALA A O 1
ATOM 676 N N . TRP A 1 90 ? 23.517 -0.866 -15.290 1.00 61.75 90 TRP A N 1
ATOM 677 C CA . TRP A 1 90 ? 22.810 -1.109 -16.544 1.00 61.75 90 TRP A CA 1
ATOM 678 C C . TRP A 1 90 ? 21.295 -0.974 -16.351 1.00 61.75 90 TRP A C 1
ATOM 680 O O . TRP A 1 90 ? 20.781 -1.065 -15.233 1.00 61.75 90 TRP A O 1
ATOM 690 N N . THR A 1 91 ? 20.584 -0.753 -17.458 1.00 56.41 91 THR A N 1
ATOM 691 C CA . THR A 1 91 ? 19.122 -0.613 -17.514 1.00 56.41 91 THR A CA 1
ATOM 692 C C . THR A 1 91 ? 18.574 -1.407 -18.697 1.00 56.41 91 THR A C 1
ATOM 694 O O . THR A 1 91 ? 19.124 -1.335 -19.794 1.00 56.41 91 THR A O 1
ATOM 697 N N . LEU A 1 92 ? 17.486 -2.141 -18.474 1.00 54.25 92 LEU A N 1
ATOM 698 C CA . LEU A 1 92 ? 16.684 -2.809 -19.493 1.00 54.25 92 LEU A CA 1
ATOM 699 C C . LEU A 1 92 ? 15.252 -2.275 -19.414 1.00 54.25 92 LEU A C 1
ATOM 701 O O . LEU A 1 92 ? 14.709 -2.121 -18.322 1.00 54.25 92 LEU A O 1
ATOM 705 N N . THR A 1 93 ? 14.632 -2.022 -20.561 1.00 55.25 93 THR A N 1
ATOM 706 C CA . THR A 1 93 ? 13.243 -1.549 -20.656 1.00 55.25 93 THR A CA 1
ATOM 707 C C . THR A 1 93 ? 12.413 -2.622 -21.352 1.00 55.25 93 THR A C 1
ATOM 709 O O . THR A 1 93 ? 12.841 -3.131 -22.391 1.00 55.25 93 THR A O 1
ATOM 712 N N . PHE A 1 94 ? 11.240 -2.985 -20.817 1.00 53.62 94 PHE A N 1
ATOM 713 C CA . PHE A 1 94 ? 10.329 -3.865 -21.556 1.00 53.62 94 PHE A CA 1
ATOM 714 C C . PHE A 1 94 ? 9.813 -3.148 -22.810 1.00 53.62 94 PHE A C 1
ATOM 716 O O . PHE A 1 94 ? 9.366 -2.005 -22.769 1.00 53.62 94 PHE A O 1
ATOM 723 N N . VAL A 1 95 ? 9.892 -3.836 -23.946 1.00 52.59 95 VAL A N 1
ATOM 724 C CA . VAL A 1 95 ? 9.388 -3.369 -25.243 1.00 52.59 95 VAL A CA 1
ATOM 725 C C . VAL A 1 95 ? 7.949 -3.837 -25.451 1.00 52.59 95 VAL A C 1
ATOM 727 O O . VAL A 1 95 ? 7.603 -4.956 -25.085 1.00 52.59 95 VAL A O 1
ATOM 730 N N . ALA A 1 96 ? 7.130 -3.032 -26.134 1.00 49.97 96 ALA A N 1
ATOM 731 C CA . ALA A 1 96 ? 5.742 -3.358 -26.507 1.00 49.97 96 ALA A CA 1
ATOM 732 C C . ALA A 1 96 ? 5.584 -4.660 -27.335 1.00 49.97 96 ALA A C 1
ATOM 734 O O . ALA A 1 96 ? 4.480 -5.171 -27.535 1.00 49.97 96 ALA A O 1
ATOM 735 N N . GLU A 1 97 ? 6.675 -5.208 -27.872 1.00 41.91 97 GLU A N 1
ATOM 736 C CA . GLU A 1 97 ? 6.701 -6.543 -28.482 1.00 41.91 97 GLU A CA 1
ATOM 737 C C . GLU A 1 97 ? 6.646 -7.674 -27.453 1.00 41.91 97 GLU A C 1
ATOM 739 O O . GLU A 1 97 ? 6.040 -8.705 -27.732 1.00 41.91 97 GLU A O 1
ATOM 744 N N . PHE A 1 98 ? 7.202 -7.476 -26.255 1.00 44.84 98 PHE A N 1
ATOM 745 C CA . PHE A 1 98 ? 7.156 -8.456 -25.175 1.00 44.84 98 PHE A CA 1
ATOM 746 C C . PHE A 1 98 ? 5.715 -8.661 -24.697 1.00 44.84 98 PHE A C 1
ATOM 748 O O . PHE A 1 98 ? 5.232 -9.786 -24.743 1.00 44.84 98 PHE A O 1
ATOM 755 N N . GLU A 1 99 ? 4.971 -7.596 -24.374 1.00 48.28 99 GLU A N 1
ATOM 756 C CA . GLU A 1 99 ? 3.553 -7.706 -23.974 1.00 48.28 99 GLU A CA 1
ATOM 757 C C . GLU A 1 99 ? 2.677 -8.387 -25.039 1.00 48.28 99 GLU A C 1
ATOM 759 O O . GLU A 1 99 ? 1.794 -9.177 -24.708 1.00 48.28 99 GLU A O 1
ATOM 764 N N . ARG A 1 100 ? 2.941 -8.140 -26.332 1.00 47.62 100 ARG A N 1
ATOM 765 C CA . ARG A 1 100 ? 2.257 -8.843 -27.432 1.00 47.62 100 ARG A CA 1
ATOM 766 C C . ARG A 1 100 ? 2.628 -10.322 -27.521 1.00 47.62 100 ARG A C 1
ATOM 768 O O . ARG A 1 100 ? 1.777 -11.126 -27.886 1.00 47.62 100 ARG A O 1
ATOM 775 N N . ALA A 1 101 ? 3.879 -10.671 -27.232 1.00 39.47 101 ALA A N 1
ATOM 776 C CA . ALA A 1 101 ? 4.387 -12.033 -27.346 1.00 39.47 101 ALA A CA 1
ATOM 777 C C . ALA A 1 101 ? 4.048 -12.911 -26.131 1.00 39.47 101 ALA A C 1
ATOM 779 O O . ALA A 1 101 ? 3.839 -14.111 -26.295 1.00 39.47 101 ALA A O 1
ATOM 780 N N . VAL A 1 102 ? 4.001 -12.334 -24.925 1.00 40.44 102 VAL A N 1
ATOM 781 C CA . VAL A 1 102 ? 3.816 -13.080 -23.666 1.00 40.44 102 VAL A CA 1
ATOM 782 C C . VAL A 1 102 ? 2.499 -12.778 -22.942 1.00 40.44 102 VAL A C 1
ATOM 784 O O . VAL A 1 102 ? 2.186 -13.437 -21.953 1.00 40.44 102 VAL A O 1
ATOM 787 N N . GLY A 1 103 ? 1.703 -11.827 -23.440 1.00 50.69 103 GLY A N 1
ATOM 788 C CA . GLY A 1 103 ? 0.477 -11.364 -22.791 1.00 50.69 103 GLY A CA 1
ATOM 789 C C . GLY A 1 103 ? 0.742 -10.448 -21.589 1.00 50.69 103 GLY A C 1
ATOM 790 O O . GLY A 1 103 ? 1.875 -10.062 -21.302 1.00 50.69 103 GLY A O 1
ATOM 791 N N . ARG A 1 104 ? -0.324 -10.091 -20.861 1.00 55.34 104 ARG A N 1
ATOM 792 C CA . ARG A 1 104 ? -0.215 -9.375 -19.580 1.00 55.34 104 ARG A CA 1
ATOM 793 C C . ARG A 1 104 ? 0.266 -10.345 -18.499 1.00 55.34 104 ARG A C 1
ATOM 795 O O . ARG A 1 104 ? -0.543 -11.073 -17.929 1.00 55.34 104 ARG A O 1
ATOM 802 N N . LEU A 1 105 ? 1.570 -10.365 -18.240 1.00 57.12 105 LEU A N 1
ATOM 803 C CA . LEU A 1 105 ? 2.143 -11.079 -17.097 1.00 57.12 105 LEU A CA 1
ATOM 804 C C . LEU A 1 105 ? 1.849 -10.319 -15.800 1.00 57.12 105 LEU A C 1
ATOM 806 O O . LEU A 1 105 ? 1.897 -9.091 -15.795 1.00 57.12 105 LEU A O 1
ATOM 810 N N . GLY A 1 106 ? 1.580 -11.030 -14.701 1.00 65.62 106 GLY A N 1
ATOM 811 C CA . GLY A 1 106 ? 1.571 -10.428 -13.367 1.00 65.62 106 GLY A CA 1
ATOM 812 C C . GLY A 1 106 ? 2.996 -10.213 -12.848 1.00 65.62 106 GLY A C 1
ATOM 813 O O . GLY A 1 106 ? 3.942 -10.863 -13.296 1.00 65.62 106 GLY A O 1
ATOM 814 N N . ILE A 1 107 ? 3.174 -9.346 -11.849 1.00 70.12 107 ILE A N 1
ATOM 815 C CA . ILE A 1 107 ? 4.488 -9.061 -11.252 1.00 70.12 107 ILE A CA 1
ATOM 816 C C . ILE A 1 107 ? 5.188 -10.330 -10.755 1.00 70.12 107 ILE A C 1
ATOM 818 O O . ILE A 1 107 ? 6.394 -10.471 -10.917 1.00 70.12 107 ILE A O 1
ATOM 822 N N . ASN A 1 108 ? 4.443 -11.287 -10.198 1.00 73.88 108 ASN A N 1
ATOM 823 C CA . ASN A 1 108 ? 5.013 -12.549 -9.731 1.00 73.88 108 ASN A CA 1
ATOM 824 C C . ASN A 1 108 ? 5.576 -13.391 -10.889 1.00 73.88 108 ASN A C 1
ATOM 826 O O . ASN A 1 108 ? 6.612 -14.023 -10.705 1.00 73.88 108 ASN A O 1
ATOM 830 N N . ASP A 1 109 ? 4.948 -13.364 -12.068 1.00 70.88 109 ASP A N 1
ATOM 831 C CA . ASP A 1 109 ? 5.413 -14.096 -13.253 1.00 70.88 109 ASP A CA 1
ATOM 832 C C . ASP A 1 109 ? 6.670 -13.447 -13.836 1.00 70.88 109 ASP A C 1
ATOM 834 O O . ASP A 1 109 ? 7.643 -14.134 -14.157 1.00 70.88 109 ASP A O 1
ATOM 838 N N . ILE A 1 110 ? 6.678 -12.109 -13.902 1.00 67.94 110 ILE A N 1
ATOM 839 C CA . ILE A 1 110 ? 7.845 -11.325 -14.322 1.00 67.94 110 ILE A CA 1
ATOM 840 C C . ILE A 1 110 ? 9.036 -11.649 -13.412 1.00 67.94 110 ILE A C 1
ATOM 842 O O . ILE A 1 110 ? 10.126 -11.962 -13.893 1.00 67.94 110 ILE A O 1
ATOM 846 N N . LEU A 1 111 ? 8.825 -11.637 -12.094 1.00 68.94 111 LEU A N 1
ATOM 847 C CA . LEU A 1 111 ? 9.877 -11.928 -11.122 1.00 68.94 111 LEU A CA 1
ATOM 848 C C . LEU A 1 111 ? 10.328 -13.385 -11.153 1.00 68.94 111 LEU A C 1
ATOM 850 O O . LEU A 1 111 ? 11.528 -13.640 -11.100 1.00 68.94 111 LEU A O 1
ATOM 854 N N . ALA A 1 112 ? 9.402 -14.338 -11.280 1.00 68.81 112 ALA A N 1
ATOM 855 C CA . ALA A 1 112 ? 9.737 -15.753 -11.411 1.00 68.81 112 ALA A CA 1
ATOM 856 C C . ALA A 1 112 ? 10.617 -16.006 -12.640 1.00 68.81 112 ALA A C 1
ATOM 858 O O . ALA A 1 112 ? 11.581 -16.773 -12.563 1.00 68.81 112 ALA A O 1
ATOM 859 N N . ARG A 1 113 ? 10.331 -15.322 -13.756 1.00 64.56 113 ARG A N 1
ATOM 860 C CA . ARG A 1 113 ? 11.146 -15.427 -14.965 1.00 64.56 113 ARG A CA 1
ATOM 861 C C . ARG A 1 113 ? 12.543 -14.848 -14.766 1.00 64.56 113 ARG A C 1
ATOM 863 O O . ARG A 1 113 ? 13.507 -15.546 -15.056 1.00 64.56 113 ARG A O 1
ATOM 870 N N . ILE A 1 114 ? 12.648 -13.642 -14.205 1.00 62.53 114 ILE A N 1
ATOM 871 C CA . ILE A 1 114 ? 13.943 -13.031 -13.863 1.00 62.53 114 ILE A CA 1
ATOM 872 C C . ILE A 1 114 ? 14.743 -13.983 -12.963 1.00 62.53 114 ILE A C 1
ATOM 874 O O . ILE A 1 114 ? 15.877 -14.322 -13.278 1.00 62.53 114 ILE A O 1
ATOM 878 N N . CYS A 1 115 ? 14.149 -14.484 -11.879 1.00 65.25 115 CYS A N 1
ATOM 879 C CA . CYS A 1 115 ? 14.823 -15.420 -10.981 1.00 65.25 115 CYS A CA 1
ATOM 880 C C . CYS A 1 115 ? 15.300 -16.686 -11.696 1.00 65.25 115 CYS A C 1
ATOM 882 O O . CYS A 1 115 ? 16.431 -17.107 -11.474 1.00 65.25 115 CYS A O 1
ATOM 884 N N . THR A 1 116 ? 14.486 -17.248 -12.590 1.00 68.56 116 THR A N 1
ATOM 885 C CA . THR A 1 116 ? 14.868 -18.414 -13.400 1.00 68.56 116 THR A CA 1
ATOM 886 C C . THR A 1 116 ? 16.072 -18.108 -14.290 1.00 68.56 116 THR A C 1
ATOM 888 O O . THR A 1 116 ? 17.035 -18.873 -14.289 1.00 68.56 116 THR A O 1
ATOM 891 N N . ASP A 1 117 ? 16.049 -16.979 -15.002 1.00 60.72 117 ASP A N 1
ATOM 892 C CA . ASP A 1 117 ? 17.124 -16.573 -15.915 1.00 60.72 117 ASP A CA 1
ATOM 893 C C . ASP A 1 117 ? 18.457 -16.340 -15.166 1.00 60.72 117 ASP A C 1
ATOM 895 O O . ASP A 1 117 ? 19.530 -16.583 -15.717 1.00 60.72 117 ASP A O 1
ATOM 899 N N . PHE A 1 118 ? 18.398 -15.937 -13.889 1.00 60.12 118 PHE A N 1
ATOM 900 C CA . PHE A 1 118 ? 19.566 -15.727 -13.021 1.00 60.12 118 PHE A CA 1
ATOM 901 C C . PHE A 1 118 ? 19.898 -16.909 -12.088 1.00 60.12 118 PHE A C 1
ATOM 903 O O . PHE A 1 118 ? 20.825 -16.803 -11.285 1.00 60.12 118 PHE A O 1
ATOM 910 N N . GLY A 1 119 ? 19.173 -18.031 -12.162 1.00 68.25 119 GLY A N 1
ATOM 911 C CA . GLY A 1 119 ? 19.397 -19.192 -11.289 1.00 68.25 119 GLY A CA 1
ATOM 912 C C . GLY A 1 119 ? 19.107 -18.935 -9.802 1.00 68.25 119 GLY A C 1
ATOM 913 O O . GLY A 1 119 ? 19.702 -19.579 -8.937 1.00 68.25 119 GLY A O 1
ATOM 914 N N . LEU A 1 120 ? 18.221 -17.986 -9.493 1.00 71.25 120 LEU A N 1
ATOM 915 C CA . LEU A 1 120 ? 17.798 -17.651 -8.134 1.00 71.25 120 LEU A CA 1
ATOM 916 C C . LEU A 1 120 ? 16.615 -18.525 -7.709 1.00 71.25 120 LEU A C 1
ATOM 918 O O . LEU A 1 120 ? 15.570 -18.528 -8.360 1.00 71.25 120 LEU A O 1
ATOM 922 N N . ASP A 1 121 ? 16.744 -19.199 -6.568 1.00 76.19 121 ASP A N 1
ATOM 923 C CA . ASP A 1 121 ? 15.633 -19.919 -5.941 1.00 76.19 121 ASP A CA 1
ATOM 924 C C . ASP A 1 121 ? 14.732 -18.939 -5.171 1.00 76.19 121 ASP A C 1
ATOM 926 O O . ASP A 1 121 ? 14.983 -18.591 -4.012 1.00 76.19 121 ASP A O 1
ATOM 930 N N . ALA A 1 122 ? 13.694 -18.444 -5.847 1.00 72.75 122 ALA A N 1
ATOM 931 C CA . ALA A 1 122 ? 12.700 -17.545 -5.277 1.00 72.75 122 ALA A CA 1
ATOM 932 C C . ALA A 1 122 ? 11.286 -18.096 -5.473 1.00 72.75 122 ALA A C 1
ATOM 934 O O . ALA A 1 122 ? 10.890 -18.495 -6.567 1.00 72.75 122 ALA A O 1
ATOM 935 N N . ASN A 1 123 ? 10.491 -18.060 -4.403 1.00 76.88 123 ASN A N 1
ATOM 936 C CA . ASN A 1 123 ? 9.100 -18.493 -4.426 1.00 76.88 123 ASN A CA 1
ATOM 937 C C . ASN A 1 123 ? 8.163 -17.311 -4.146 1.00 76.88 123 ASN A C 1
ATOM 939 O O . ASN A 1 123 ? 8.008 -16.892 -3.000 1.00 76.88 123 ASN A O 1
ATOM 943 N N . PHE A 1 124 ? 7.499 -16.818 -5.192 1.00 77.88 124 PHE A N 1
ATOM 944 C CA . PHE A 1 124 ? 6.562 -15.689 -5.123 1.00 77.88 124 PHE A CA 1
ATOM 945 C C . PHE A 1 124 ? 5.118 -16.097 -4.794 1.00 77.88 124 PHE A C 1
ATOM 947 O O . PHE A 1 124 ? 4.236 -15.244 -4.705 1.00 77.88 124 PHE A O 1
ATOM 954 N N . THR A 1 125 ? 4.852 -17.390 -4.579 1.00 78.25 125 THR A N 1
ATOM 955 C CA . THR A 1 125 ? 3.513 -17.877 -4.195 1.00 78.25 125 THR A CA 1
ATOM 956 C C . THR A 1 125 ? 3.188 -17.623 -2.724 1.00 78.25 125 THR A C 1
ATOM 958 O O . THR A 1 125 ? 2.034 -17.752 -2.323 1.00 78.25 125 THR A O 1
ATOM 961 N N . ARG A 1 126 ? 4.191 -17.259 -1.911 1.00 76.06 126 ARG A N 1
ATOM 962 C CA . ARG A 1 126 ? 4.030 -16.965 -0.484 1.00 76.06 126 ARG A CA 1
ATOM 963 C C . ARG A 1 126 ? 4.810 -15.705 -0.105 1.00 76.06 126 ARG A C 1
ATOM 965 O O . ARG A 1 126 ? 6.010 -15.656 -0.383 1.00 76.06 126 ARG A O 1
ATOM 972 N N . PRO A 1 127 ? 4.184 -14.717 0.556 1.00 83.88 127 PRO A N 1
ATOM 973 C CA . PRO A 1 127 ? 4.922 -13.582 1.088 1.00 83.88 127 PRO A CA 1
ATOM 974 C C . PRO A 1 127 ? 5.931 -14.035 2.151 1.00 83.88 127 PRO A C 1
ATOM 976 O O . PRO A 1 127 ? 5.675 -14.958 2.927 1.00 83.88 127 PRO A O 1
ATOM 979 N N . ARG A 1 128 ? 7.076 -13.351 2.208 1.00 84.06 128 ARG A N 1
ATOM 980 C CA . ARG A 1 128 ? 8.014 -13.407 3.337 1.00 84.06 128 ARG A CA 1
ATOM 981 C C . ARG A 1 128 ? 7.925 -12.066 4.073 1.00 84.06 128 ARG A C 1
ATOM 983 O O . ARG A 1 128 ? 8.459 -11.087 3.544 1.00 84.06 128 ARG A O 1
ATOM 990 N N . PRO A 1 129 ? 7.243 -11.996 5.229 1.00 86.69 129 PRO A N 1
ATOM 991 C CA . PRO A 1 129 ? 7.077 -10.746 5.961 1.00 86.69 129 PRO A CA 1
ATOM 992 C C . PRO A 1 129 ? 8.415 -10.111 6.339 1.00 86.69 129 PRO A C 1
ATOM 994 O O . PRO A 1 129 ? 9.428 -10.797 6.511 1.00 86.69 129 PRO A O 1
ATOM 997 N N . LEU A 1 130 ? 8.406 -8.787 6.479 1.00 85.44 130 LEU A N 1
ATOM 998 C CA . LEU A 1 130 ? 9.555 -8.059 7.004 1.00 85.44 130 LEU A CA 1
ATOM 999 C C . LEU A 1 130 ? 9.575 -8.214 8.528 1.00 85.44 130 LEU A C 1
ATOM 1001 O O . LEU A 1 130 ? 8.596 -8.619 9.153 1.00 85.44 130 LEU A O 1
ATOM 1005 N N . ARG A 1 131 ? 10.709 -7.897 9.158 1.00 86.00 131 ARG A N 1
ATOM 1006 C CA . ARG A 1 131 ? 10.747 -7.836 10.621 1.00 86.00 131 ARG A CA 1
ATOM 1007 C C . ARG A 1 131 ? 9.912 -6.649 11.090 1.00 86.00 131 ARG A C 1
ATOM 1009 O O . ARG A 1 131 ? 10.251 -5.513 10.772 1.00 86.00 131 ARG A O 1
ATOM 1016 N N . ALA A 1 132 ? 8.894 -6.935 11.888 1.00 90.06 132 ALA A N 1
ATOM 1017 C CA . ALA A 1 132 ? 8.032 -5.949 12.519 1.00 90.06 132 ALA A CA 1
ATOM 1018 C C . ALA A 1 132 ? 8.100 -6.071 14.045 1.00 90.06 132 ALA A C 1
ATOM 1020 O O . ALA A 1 132 ? 8.352 -7.149 14.598 1.00 90.06 132 ALA A O 1
ATOM 1021 N N . ARG A 1 133 ? 7.876 -4.958 14.737 1.00 92.25 133 ARG A N 1
ATOM 1022 C CA . ARG A 1 133 ? 7.690 -4.900 16.187 1.00 92.25 133 ARG A CA 1
ATOM 1023 C C . ARG A 1 133 ? 6.195 -4.869 16.514 1.00 92.25 133 ARG A C 1
ATOM 1025 O O . ARG A 1 133 ? 5.434 -4.243 15.778 1.00 92.25 133 ARG A O 1
ATOM 1032 N N . PRO A 1 134 ? 5.766 -5.477 17.634 1.00 92.31 134 PRO A N 1
ATOM 1033 C CA . PRO A 1 134 ? 4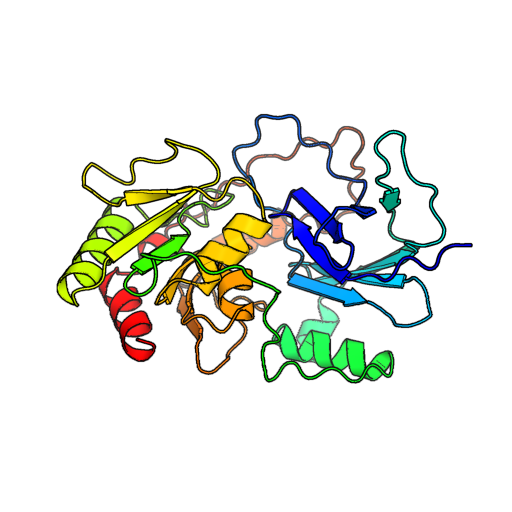.378 -5.394 18.072 1.00 92.31 134 PRO A CA 1
ATOM 1034 C C . PRO A 1 134 ? 3.918 -3.945 18.276 1.00 92.31 134 PRO A C 1
ATOM 1036 O O . PRO A 1 134 ? 4.663 -3.119 18.815 1.00 92.31 134 PRO A O 1
ATOM 1039 N N . ARG A 1 135 ? 2.665 -3.660 17.911 1.00 94.50 135 ARG A N 1
ATOM 1040 C CA . ARG A 1 135 ? 1.971 -2.394 18.194 1.00 94.50 135 ARG A CA 1
ATOM 1041 C C . ARG A 1 135 ? 0.651 -2.691 18.910 1.00 94.50 135 ARG A C 1
ATOM 1043 O O . ARG A 1 135 ? -0.369 -2.819 18.240 1.00 94.50 135 ARG A O 1
ATOM 1050 N N . PRO A 1 136 ? 0.671 -2.813 20.250 1.00 92.81 136 PRO A N 1
ATOM 1051 C CA . PRO A 1 136 ? -0.536 -3.099 21.014 1.00 92.81 136 PRO A CA 1
ATOM 1052 C C . PRO A 1 136 ? -1.629 -2.054 20.776 1.00 92.81 136 PRO A C 1
ATOM 1054 O O . PRO A 1 136 ? -1.341 -0.853 20.744 1.00 92.81 136 PRO A O 1
ATOM 1057 N N . GLY A 1 137 ? -2.873 -2.508 20.663 1.00 92.38 137 GLY A N 1
ATOM 1058 C CA . GLY A 1 137 ? -4.050 -1.670 20.431 1.00 92.38 137 GLY A CA 1
ATOM 1059 C C . GLY A 1 137 ? -4.384 -1.434 18.957 1.00 92.38 137 GLY A C 1
ATOM 1060 O O . GLY A 1 137 ? -5.209 -0.567 18.673 1.00 92.38 137 GLY A O 1
ATOM 1061 N N . LEU A 1 138 ? -3.748 -2.158 18.031 1.00 95.81 138 LEU A N 1
ATOM 1062 C CA . LEU A 1 138 ? -4.085 -2.140 16.601 1.00 95.81 138 LEU A CA 1
ATOM 1063 C C . LEU A 1 138 ? -4.717 -3.449 16.116 1.00 95.81 138 LEU A C 1
ATOM 1065 O O . LEU A 1 138 ? -5.188 -3.496 14.986 1.00 95.81 138 LEU A O 1
ATOM 1069 N N . GLU A 1 139 ? -4.776 -4.480 16.953 1.00 95.94 139 GLU A N 1
ATOM 1070 C CA . GLU A 1 139 ? -5.192 -5.836 16.580 1.00 95.94 139 GLU A CA 1
ATOM 1071 C C . GLU A 1 139 ? -6.622 -5.888 16.022 1.00 95.94 139 GLU A C 1
ATOM 1073 O O . GLU A 1 139 ? -6.901 -6.681 15.130 1.00 95.94 139 GLU A O 1
ATOM 1078 N N . GLU A 1 140 ? -7.489 -4.987 16.491 1.00 96.38 140 GLU A N 1
ATOM 1079 C CA . GLU A 1 140 ? -8.882 -4.828 16.045 1.00 96.38 140 GLU A CA 1
ATOM 1080 C C . GLU A 1 140 ? -9.067 -3.619 15.111 1.00 96.38 140 GLU A C 1
ATOM 1082 O O . GLU A 1 140 ? -10.173 -3.113 14.938 1.00 96.38 140 GLU A O 1
ATOM 1087 N N . SER A 1 141 ? -7.982 -3.093 14.532 1.00 97.00 141 SER A N 1
ATOM 1088 C CA . SER A 1 141 ? -8.026 -1.935 13.635 1.00 97.00 141 SER A CA 1
ATOM 1089 C C . SER A 1 141 ? -7.902 -2.326 12.166 1.00 97.00 141 SER A C 1
ATOM 1091 O O . SER A 1 141 ? -6.998 -3.065 11.784 1.00 97.00 141 SER A O 1
ATOM 1093 N N . VAL A 1 142 ? -8.738 -1.729 11.321 1.00 97.88 142 VAL A N 1
ATOM 1094 C CA . VAL A 1 142 ? -8.521 -1.612 9.879 1.00 97.88 142 VAL A CA 1
ATOM 1095 C C . VAL A 1 142 ? -7.770 -0.311 9.610 1.00 97.88 142 VAL A C 1
ATOM 1097 O O . VAL A 1 142 ? -8.249 0.782 9.929 1.00 97.88 142 VAL A O 1
ATOM 1100 N N . VAL A 1 143 ? -6.578 -0.425 9.029 1.00 96.69 143 VAL A N 1
ATOM 1101 C CA . VAL A 1 143 ? -5.746 0.723 8.662 1.00 96.69 143 VAL A CA 1
ATOM 1102 C C . VAL A 1 143 ? -6.054 1.154 7.229 1.00 96.69 143 VAL A C 1
ATOM 1104 O O . VAL A 1 143 ? -5.981 0.367 6.290 1.00 96.69 143 VAL A O 1
ATOM 1107 N N . LEU A 1 144 ? -6.378 2.431 7.067 1.00 94.94 144 LEU A N 1
ATOM 1108 C CA . LEU A 1 144 ? -6.670 3.093 5.808 1.00 94.94 144 LEU A CA 1
ATOM 1109 C C . LEU A 1 144 ? -5.413 3.814 5.312 1.00 94.94 144 LEU A C 1
ATOM 1111 O O . LEU A 1 144 ? -4.850 4.662 6.013 1.00 94.94 144 LEU A O 1
ATOM 1115 N N . VAL A 1 145 ? -4.983 3.472 4.100 1.00 91.69 145 VAL A N 1
ATOM 1116 C CA . VAL A 1 145 ? -3.890 4.124 3.370 1.00 91.69 145 VAL A CA 1
ATOM 1117 C C . VAL A 1 145 ? -4.516 5.035 2.317 1.00 91.69 145 VAL A C 1
ATOM 1119 O O . VAL A 1 145 ? -4.845 4.599 1.212 1.00 91.69 145 VAL A O 1
ATOM 1122 N N . THR A 1 146 ? -4.721 6.295 2.692 1.00 86.19 146 THR A N 1
ATOM 1123 C CA . THR A 1 146 ? -5.547 7.246 1.928 1.00 86.19 146 THR A CA 1
ATOM 1124 C C . THR A 1 146 ? -4.750 8.233 1.087 1.00 86.19 146 THR A C 1
ATOM 1126 O O . THR A 1 146 ? -5.307 8.839 0.174 1.00 86.19 146 THR A O 1
ATOM 1129 N N . ASP A 1 147 ? -3.465 8.402 1.391 1.00 75.81 147 ASP A N 1
ATOM 1130 C CA . ASP A 1 147 ? -2.589 9.319 0.669 1.00 75.81 147 ASP A CA 1
ATOM 1131 C C . ASP A 1 147 ? -2.073 8.662 -0.616 1.00 75.81 147 ASP A C 1
ATOM 1133 O O . ASP A 1 147 ? -1.645 7.504 -0.613 1.00 75.81 147 ASP A O 1
ATOM 1137 N N . SER A 1 148 ? -2.104 9.411 -1.719 1.00 68.00 148 SER A N 1
ATOM 1138 C CA . SER A 1 148 ? -1.594 8.972 -3.017 1.00 68.00 148 SER A CA 1
ATOM 1139 C C . SER A 1 148 ? -1.135 10.131 -3.885 1.00 68.00 148 SER A C 1
ATOM 1141 O O . SER A 1 148 ? -1.660 11.241 -3.792 1.00 68.00 148 SER A O 1
ATOM 1143 N N . ASP A 1 149 ? -0.266 9.801 -4.828 1.00 52.78 149 ASP A N 1
ATOM 1144 C CA . ASP A 1 149 ? 0.342 10.742 -5.750 1.00 52.78 149 ASP A CA 1
ATOM 1145 C C . ASP A 1 149 ? -0.493 10.873 -7.033 1.00 52.78 149 ASP A C 1
ATOM 1147 O O . ASP A 1 149 ? -0.810 9.886 -7.705 1.00 52.78 149 ASP A O 1
ATOM 1151 N N . GLY A 1 150 ? -0.862 12.115 -7.364 1.00 55.44 150 GLY A N 1
ATOM 1152 C CA . GLY A 1 150 ? -1.647 12.471 -8.546 1.00 55.44 150 GLY A CA 1
ATOM 1153 C C . GLY A 1 150 ? -3.166 12.354 -8.368 1.00 55.44 150 GLY A C 1
ATOM 1154 O O . GLY A 1 150 ? -3.692 11.421 -7.765 1.00 55.44 150 GLY A O 1
ATOM 1155 N N . ALA A 1 151 ? -3.904 13.294 -8.970 1.00 58.97 151 ALA A N 1
ATOM 1156 C CA . ALA A 1 151 ? -5.368 13.387 -8.859 1.00 58.97 151 ALA A CA 1
ATOM 1157 C C . ALA A 1 151 ? -6.117 12.119 -9.327 1.00 58.97 151 ALA A C 1
ATOM 1159 O O . ALA A 1 151 ? -7.264 11.893 -8.957 1.00 58.97 151 ALA A O 1
ATOM 1160 N N . PHE A 1 152 ? -5.463 11.269 -10.124 1.00 62.44 152 PHE A N 1
ATOM 1161 C CA . PHE A 1 152 ? -6.022 10.033 -10.672 1.00 62.44 152 PHE A CA 1
ATOM 1162 C C . PHE A 1 152 ? -6.052 8.855 -9.685 1.00 62.44 152 PHE A C 1
ATOM 1164 O O . PHE A 1 152 ? -6.674 7.846 -10.010 1.00 62.44 152 PHE A O 1
ATOM 1171 N N . LYS A 1 153 ? -5.382 8.952 -8.525 1.00 68.12 153 LYS A N 1
ATOM 1172 C CA . LYS A 1 153 ? -5.400 7.933 -7.459 1.00 68.12 153 LYS A CA 1
ATOM 1173 C C . LYS A 1 153 ? -6.306 8.320 -6.279 1.00 68.12 153 LYS A C 1
ATOM 1175 O O . LYS A 1 153 ? -6.302 7.636 -5.270 1.00 68.12 153 LYS A O 1
ATOM 1180 N N . HIS A 1 154 ? -7.112 9.376 -6.390 1.00 78.00 154 HIS A N 1
ATOM 1181 C CA . HIS A 1 154 ? -7.931 9.858 -5.276 1.00 78.00 154 HIS A CA 1
ATOM 1182 C C . HIS A 1 154 ? -9.253 9.084 -5.116 1.00 78.00 154 HIS A C 1
ATOM 1184 O O . HIS A 1 154 ? -9.988 8.878 -6.081 1.00 78.00 154 HIS A O 1
ATOM 1190 N N . TRP A 1 155 ? -9.587 8.727 -3.874 1.00 86.25 155 TRP A N 1
ATOM 1191 C CA . TRP A 1 155 ? -10.923 8.286 -3.458 1.00 86.25 155 TRP A CA 1
ATOM 1192 C C . TRP A 1 155 ? -11.447 9.288 -2.426 1.00 86.25 155 TRP A C 1
ATOM 1194 O O . TRP A 1 155 ? -10.682 9.724 -1.561 1.00 86.25 155 TRP A O 1
ATOM 1204 N N . SER A 1 156 ? -12.703 9.719 -2.566 1.00 86.31 156 SER A N 1
ATOM 1205 C CA . SER A 1 156 ? -13.212 10.898 -1.858 1.00 86.31 156 SER A CA 1
ATOM 1206 C C . SER A 1 156 ? -13.197 10.714 -0.336 1.00 86.31 156 SER A C 1
ATOM 1208 O O . SER A 1 156 ? -13.328 9.603 0.182 1.00 86.31 156 SER A O 1
ATOM 1210 N N . ALA A 1 157 ? -13.076 11.816 0.410 1.00 85.25 157 ALA A N 1
ATOM 1211 C CA . ALA A 1 157 ? -13.162 11.770 1.871 1.00 85.25 157 ALA A CA 1
ATOM 1212 C C . ALA A 1 157 ? -14.499 11.178 2.359 1.00 85.25 157 ALA A C 1
ATOM 1214 O O . ALA A 1 157 ? -14.516 10.440 3.337 1.00 85.25 157 ALA A O 1
ATOM 1215 N N . GLU A 1 158 ? -15.600 11.445 1.651 1.00 88.31 158 GLU A N 1
ATOM 1216 C CA . GLU A 1 158 ? -16.920 10.870 1.941 1.00 88.31 158 GLU A CA 1
ATOM 1217 C C . GLU A 1 158 ? -16.930 9.344 1.790 1.00 88.31 158 GLU A C 1
ATOM 1219 O O . GLU A 1 158 ? -17.494 8.638 2.630 1.00 88.31 158 GLU A O 1
ATOM 1224 N N . HIS A 1 159 ? -16.252 8.817 0.770 1.00 91.75 159 HIS A N 1
ATOM 1225 C CA . HIS A 1 159 ? -16.124 7.377 0.585 1.00 91.75 159 HIS A CA 1
ATOM 1226 C C . HIS A 1 159 ? -15.294 6.725 1.690 1.00 91.75 159 HIS A C 1
ATOM 1228 O O . HIS A 1 159 ? -15.711 5.706 2.244 1.00 91.75 159 HIS A O 1
ATOM 1234 N N . TRP A 1 160 ? -14.167 7.335 2.074 1.00 92.25 160 TRP A N 1
ATOM 1235 C CA . TRP A 1 160 ? -13.371 6.863 3.210 1.00 92.25 160 TRP A CA 1
ATOM 1236 C C . TRP A 1 160 ? -14.167 6.881 4.519 1.00 92.25 160 TRP A C 1
ATOM 1238 O O . TRP A 1 160 ? -14.121 5.907 5.271 1.00 92.25 160 TRP A O 1
ATOM 1248 N N . SER A 1 161 ? -14.932 7.945 4.781 1.00 91.12 161 SER A N 1
ATOM 1249 C CA . SER A 1 161 ? -15.793 8.049 5.968 1.00 91.12 161 SER A CA 1
ATOM 1250 C C . SER A 1 161 ? -16.931 7.024 5.963 1.00 91.12 161 SER A C 1
ATOM 1252 O O . SER A 1 161 ? -17.250 6.448 7.008 1.00 91.12 161 SER A O 1
ATOM 1254 N N . SER A 1 162 ? -17.504 6.736 4.794 1.00 93.06 162 SER A N 1
ATOM 1255 C CA . SER A 1 162 ? -18.526 5.697 4.628 1.00 93.06 162 SER A CA 1
ATOM 1256 C C . SER A 1 162 ? -17.950 4.305 4.891 1.00 93.06 162 SER A C 1
ATOM 1258 O O . SER A 1 162 ? -18.492 3.563 5.707 1.00 93.06 162 SER A O 1
ATOM 1260 N N . LEU A 1 163 ? -16.789 3.982 4.310 1.00 95.06 163 LEU A N 1
ATOM 1261 C CA . LEU A 1 163 ? -16.083 2.726 4.579 1.00 95.06 163 LEU A CA 1
ATOM 1262 C C . LEU A 1 163 ? -15.715 2.583 6.062 1.00 95.06 163 LEU A C 1
ATOM 1264 O O . LEU A 1 163 ? -15.898 1.521 6.649 1.00 95.06 163 LEU A O 1
ATOM 1268 N N . ALA A 1 164 ? -15.219 3.650 6.690 1.00 93.88 164 ALA A N 1
ATOM 1269 C CA . ALA A 1 164 ? -14.909 3.639 8.115 1.00 93.88 164 ALA A CA 1
ATOM 1270 C C . ALA A 1 164 ? -16.152 3.365 8.976 1.00 93.88 164 ALA A C 1
ATOM 1272 O O . ALA A 1 164 ? -16.043 2.744 10.031 1.00 93.88 164 ALA A O 1
ATOM 1273 N N . SER A 1 165 ? -17.329 3.817 8.541 1.00 93.50 165 SER A N 1
ATOM 1274 C CA . SER A 1 165 ? -18.595 3.546 9.228 1.00 93.50 165 SER A CA 1
ATOM 1275 C C . SER A 1 165 ? -19.015 2.081 9.097 1.00 93.50 165 SER A C 1
ATOM 1277 O O . SER A 1 165 ? -19.397 1.486 10.102 1.00 93.50 165 SER A O 1
ATOM 1279 N N . GLU A 1 166 ? -18.852 1.478 7.916 1.00 95.12 166 GLU A N 1
ATOM 1280 C CA . GLU A 1 166 ? -19.066 0.036 7.697 1.00 95.12 166 GLU A CA 1
ATOM 1281 C C . GLU A 1 166 ? -18.137 -0.811 8.580 1.00 95.12 166 GLU A C 1
ATOM 1283 O O . GLU A 1 166 ? -18.591 -1.684 9.317 1.00 95.12 166 GLU A O 1
ATOM 1288 N N . VAL A 1 167 ? -16.838 -0.487 8.605 1.00 95.12 167 VAL A N 1
ATOM 1289 C CA . VAL A 1 167 ? -15.845 -1.167 9.458 1.00 95.12 167 VAL A CA 1
ATOM 1290 C C . VAL A 1 167 ? -16.237 -1.102 10.939 1.00 95.12 167 VAL A C 1
ATOM 1292 O O . VAL A 1 167 ? -16.187 -2.112 11.642 1.00 95.12 167 VAL A O 1
ATOM 1295 N N . ARG A 1 168 ? -16.674 0.071 11.419 1.00 94.44 168 ARG A N 1
ATOM 1296 C CA . ARG A 1 168 ? -17.137 0.243 12.807 1.00 94.44 168 ARG A CA 1
ATOM 1297 C C . ARG A 1 168 ? -18.408 -0.546 13.105 1.00 94.44 168 ARG A C 1
ATOM 1299 O O . ARG A 1 168 ? -18.557 -1.039 14.221 1.00 94.44 168 ARG A O 1
ATOM 1306 N N . ALA A 1 169 ? -19.306 -0.702 12.132 1.00 95.06 169 ALA A N 1
ATOM 1307 C CA . ALA A 1 169 ? -20.502 -1.527 12.287 1.00 95.06 169 ALA A CA 1
ATOM 1308 C C . ALA A 1 169 ? -20.166 -3.015 12.495 1.00 95.06 169 ALA A C 1
ATOM 1310 O O . ALA A 1 169 ? -20.944 -3.734 13.121 1.00 95.06 169 ALA A O 1
ATOM 1311 N N . TRP A 1 170 ? -18.990 -3.468 12.048 1.00 95.31 170 TRP A N 1
ATOM 1312 C CA . TRP A 1 170 ? -18.476 -4.817 12.316 1.00 95.31 170 TRP A CA 1
ATOM 1313 C C . TRP A 1 170 ? -17.773 -4.957 13.674 1.00 95.31 170 TRP A C 1
ATOM 1315 O O . TRP A 1 170 ? -17.304 -6.041 14.009 1.00 95.31 170 TRP A O 1
ATOM 1325 N N . GLY A 1 171 ? -17.698 -3.883 14.468 1.00 95.19 171 GLY A N 1
ATOM 1326 C CA . GLY A 1 171 ? -17.011 -3.873 15.761 1.00 95.19 171 GLY A CA 1
ATOM 1327 C C . GLY A 1 171 ? -15.496 -3.658 15.677 1.00 95.19 171 GLY A C 1
ATOM 1328 O O . GLY A 1 171 ? -14.815 -3.862 16.678 1.00 95.19 171 GLY A O 1
ATOM 1329 N N . LEU A 1 172 ? -14.977 -3.240 14.517 1.00 95.81 172 LEU A N 1
ATOM 1330 C CA . LEU A 1 172 ? -13.563 -2.923 14.305 1.00 95.81 172 LEU A CA 1
ATOM 1331 C C . LEU A 1 172 ? -13.310 -1.408 14.351 1.00 95.81 172 LEU A C 1
ATOM 1333 O O . LEU A 1 172 ? -14.175 -0.590 14.037 1.00 95.81 172 LEU A O 1
ATOM 1337 N N . ASP A 1 173 ? -12.084 -1.021 14.683 1.00 94.50 173 ASP A N 1
ATOM 1338 C CA . ASP A 1 173 ? -11.635 0.369 14.625 1.00 94.50 173 ASP A CA 1
ATOM 1339 C C . ASP A 1 173 ? -11.187 0.741 13.206 1.00 94.50 173 ASP A C 1
ATOM 1341 O O . ASP A 1 173 ? -10.378 0.048 12.602 1.00 94.50 173 ASP A O 1
ATOM 1345 N N . ALA A 1 174 ? -11.609 1.894 12.687 1.00 93.56 174 ALA A N 1
ATOM 1346 C CA . ALA A 1 174 ? -11.016 2.473 11.479 1.00 93.56 174 ALA A CA 1
ATOM 1347 C C . ALA A 1 174 ? -9.923 3.488 11.853 1.00 93.56 174 ALA A C 1
ATOM 1349 O O . ALA A 1 174 ? -10.167 4.421 12.630 1.00 93.56 174 ALA A O 1
ATOM 1350 N N . ARG A 1 175 ? -8.719 3.327 11.294 1.00 93.06 175 ARG A N 1
ATOM 1351 C CA . ARG A 1 175 ? -7.550 4.182 11.560 1.00 93.06 175 ARG A CA 1
ATOM 1352 C C . ARG A 1 175 ? -6.906 4.642 10.261 1.00 93.06 175 ARG A C 1
ATOM 1354 O O . ARG A 1 175 ? -6.843 3.865 9.326 1.00 93.06 175 ARG A O 1
ATOM 1361 N N . VAL A 1 176 ? -6.353 5.849 10.209 1.00 90.75 176 VAL A N 1
ATOM 1362 C CA . VAL A 1 176 ? -5.565 6.316 9.048 1.00 90.75 176 VAL A CA 1
ATOM 1363 C C . VAL A 1 176 ? -4.092 6.318 9.415 1.00 90.75 176 VAL A C 1
ATOM 1365 O O . VAL A 1 176 ? -3.718 6.885 10.443 1.00 90.75 176 VAL A O 1
ATOM 1368 N N . VAL A 1 177 ? -3.251 5.681 8.602 1.00 88.94 177 VAL A N 1
ATOM 1369 C CA . VAL A 1 177 ? -1.797 5.742 8.800 1.00 88.94 177 VAL A CA 1
ATOM 1370 C C . VAL A 1 177 ? -1.249 7.041 8.218 1.00 88.94 177 VAL A C 1
ATOM 1372 O O . VAL A 1 177 ? -1.594 7.431 7.110 1.00 88.94 177 VAL A O 1
ATOM 1375 N N . THR A 1 178 ? -0.389 7.720 8.973 1.00 83.00 178 THR A N 1
ATOM 1376 C CA . THR A 1 178 ? 0.222 8.986 8.554 1.00 83.00 178 THR A CA 1
ATOM 1377 C C . THR A 1 178 ? 1.651 9.103 9.064 1.00 83.00 178 THR A C 1
ATOM 1379 O O . THR A 1 178 ? 1.999 8.541 10.104 1.00 83.00 178 THR A O 1
ATOM 1382 N N . ARG A 1 179 ? 2.492 9.867 8.364 1.00 74.62 179 ARG A N 1
ATOM 1383 C CA . ARG A 1 179 ? 3.878 10.125 8.770 1.00 74.62 179 ARG A CA 1
ATOM 1384 C C . ARG A 1 179 ? 3.995 11.110 9.939 1.00 74.62 179 ARG A C 1
ATOM 1386 O O . ARG A 1 179 ? 4.961 11.042 10.697 1.00 74.62 179 ARG A O 1
ATOM 1393 N N . SER A 1 180 ? 3.051 12.036 10.100 1.00 68.62 180 SER A N 1
ATOM 1394 C CA . SER A 1 180 ? 3.125 13.085 11.125 1.00 68.62 180 SER A CA 1
ATOM 1395 C C . SER A 1 180 ? 1.753 13.422 11.710 1.00 68.62 180 SER A C 1
ATOM 1397 O O . SER A 1 180 ? 0.711 13.225 11.089 1.00 68.62 180 SER A O 1
ATOM 1399 N N . ARG A 1 181 ? 1.740 13.930 12.951 1.00 58.72 181 ARG A N 1
ATOM 1400 C CA . ARG A 1 181 ? 0.528 14.499 13.553 1.00 58.72 181 ARG A CA 1
ATOM 1401 C C . ARG A 1 181 ? 0.494 16.020 13.359 1.00 58.72 181 ARG A C 1
ATOM 1403 O O . ARG A 1 181 ? 1.511 16.651 13.639 1.00 58.72 181 ARG A O 1
ATOM 1410 N N . PRO A 1 182 ? -0.668 16.610 13.030 1.00 55.50 182 PRO A N 1
ATOM 1411 C CA . PRO A 1 182 ? -1.870 15.987 12.474 1.00 55.50 182 PRO A CA 1
ATOM 1412 C C . PRO A 1 182 ? -1.859 16.139 10.944 1.00 55.50 182 PRO A C 1
ATOM 1414 O O . PRO A 1 182 ? -1.876 17.266 10.462 1.00 55.50 182 PRO A O 1
ATOM 1417 N N . ALA A 1 183 ? -1.857 15.057 10.166 1.00 50.38 183 ALA A N 1
ATOM 1418 C CA . ALA A 1 183 ? -2.086 15.172 8.725 1.00 50.38 183 ALA A CA 1
ATOM 1419 C C . ALA A 1 183 ? -3.316 14.367 8.282 1.00 50.38 183 ALA A C 1
ATOM 1421 O O . ALA A 1 183 ? -3.419 13.172 8.545 1.00 50.38 183 ALA A O 1
ATOM 1422 N N . VAL A 1 184 ? -4.202 15.120 7.614 1.00 52.19 184 VAL A N 1
ATOM 1423 C CA . VAL A 1 184 ? -5.498 14.827 6.977 1.00 52.19 184 VAL A CA 1
ATOM 1424 C C . VAL A 1 184 ? -6.661 14.515 7.926 1.00 52.19 184 VAL A C 1
ATOM 1426 O O . VAL A 1 184 ? -6.910 13.383 8.329 1.00 52.19 184 VAL A O 1
ATOM 1429 N N . ALA A 1 185 ? -7.456 15.552 8.212 1.00 50.53 185 ALA A N 1
ATOM 1430 C CA . ALA A 1 185 ? -8.863 15.367 8.538 1.00 50.53 185 ALA A CA 1
ATOM 1431 C C . ALA A 1 185 ? -9.567 14.898 7.259 1.00 50.53 185 ALA A C 1
ATOM 1433 O O . ALA A 1 185 ? -9.982 15.711 6.432 1.00 50.53 185 ALA A O 1
ATOM 1434 N N . LEU A 1 186 ? -9.648 13.583 7.060 1.00 55.53 186 LEU A N 1
ATOM 1435 C CA . LEU A 1 186 ? -10.559 13.018 6.074 1.00 55.53 186 LEU A CA 1
ATOM 1436 C C . LEU A 1 186 ? -11.971 13.354 6.545 1.00 55.53 186 LEU A C 1
ATOM 1438 O O . LEU A 1 186 ? -12.452 12.768 7.508 1.00 55.53 186 LEU A O 1
ATOM 1442 N N . GLY A 1 187 ? -12.556 14.380 5.925 1.00 45.28 187 GLY A N 1
ATOM 1443 C CA . GLY A 1 187 ? -13.964 14.752 6.024 1.00 45.28 187 GLY A CA 1
ATOM 1444 C C . GLY A 1 187 ? -14.563 14.681 7.427 1.00 45.28 187 GLY A C 1
ATOM 1445 O O . GLY A 1 187 ? -15.236 13.709 7.731 1.00 45.28 187 GLY A O 1
ATOM 1446 N N . GLY A 1 188 ? -14.373 15.725 8.240 1.00 44.81 188 GLY A N 1
ATOM 1447 C CA . GLY A 1 188 ? -15.285 16.112 9.331 1.00 44.81 188 GLY A CA 1
ATOM 1448 C C . GLY A 1 188 ? -15.421 15.198 10.559 1.00 44.81 188 GLY A C 1
ATOM 1449 O O . GLY A 1 188 ? -15.537 15.734 11.654 1.00 44.81 188 GLY A O 1
ATOM 1450 N N . ASP A 1 189 ? -15.335 13.870 10.431 1.00 51.50 189 ASP A N 1
ATOM 1451 C CA . ASP A 1 189 ? -15.802 12.923 11.448 1.00 51.50 189 ASP A CA 1
ATOM 1452 C C . ASP A 1 189 ? -14.843 11.730 11.674 1.00 51.50 189 ASP A C 1
ATOM 1454 O O . ASP A 1 189 ? -14.906 10.670 11.050 1.00 51.50 189 ASP A O 1
ATOM 1458 N N . GLY A 1 190 ? -13.983 11.865 12.688 1.00 64.06 190 GLY A N 1
ATOM 1459 C CA . GLY A 1 190 ? -13.736 10.777 13.646 1.00 64.06 190 GLY A CA 1
ATOM 1460 C C . GLY A 1 190 ? -12.844 9.589 13.256 1.00 64.06 190 GLY A C 1
ATOM 1461 O O . GLY A 1 190 ? -12.777 8.637 14.038 1.00 64.06 190 GLY A O 1
ATOM 1462 N N . ILE A 1 191 ? -12.150 9.572 12.111 1.00 84.00 191 ILE A N 1
ATOM 1463 C CA . ILE A 1 191 ? -11.144 8.521 11.844 1.00 84.00 191 ILE A CA 1
ATOM 1464 C C . ILE A 1 191 ? -9.832 8.874 12.557 1.00 84.00 191 ILE A C 1
ATOM 1466 O O . ILE A 1 191 ? -9.207 9.897 12.281 1.00 84.00 191 ILE A O 1
ATOM 1470 N N . ALA A 1 192 ? -9.409 8.036 13.505 1.00 86.50 192 ALA A N 1
ATOM 1471 C CA . ALA A 1 192 ? -8.231 8.321 14.317 1.00 86.50 192 ALA A CA 1
ATOM 1472 C C . ALA A 1 192 ? -6.927 8.042 13.550 1.00 86.50 192 ALA A C 1
ATOM 1474 O O . ALA A 1 192 ? -6.743 6.971 12.972 1.00 86.50 192 ALA A O 1
ATOM 1475 N N . ALA A 1 193 ? -5.984 8.982 13.608 1.00 86.94 193 ALA A N 1
ATOM 1476 C CA . ALA A 1 193 ? -4.673 8.830 12.986 1.00 86.94 193 ALA A CA 1
ATOM 1477 C C . ALA A 1 193 ? -3.723 7.939 13.813 1.00 86.94 193 ALA A C 1
ATOM 1479 O O . ALA A 1 193 ? -3.598 8.088 15.037 1.00 86.94 193 ALA A O 1
ATOM 1480 N N . VAL A 1 194 ? -2.975 7.077 13.124 1.00 89.62 194 VAL A N 1
ATOM 1481 C CA . VAL A 1 194 ? -1.857 6.288 13.654 1.00 89.62 194 VAL A CA 1
ATOM 1482 C C . VAL A 1 194 ? -0.569 6.805 13.020 1.00 89.62 194 VAL A C 1
ATOM 1484 O O . VAL A 1 194 ? -0.396 6.773 11.806 1.00 89.62 194 VAL A O 1
ATOM 1487 N N . CYS A 1 195 ? 0.327 7.323 13.859 1.00 87.38 195 CYS A N 1
ATOM 1488 C CA . CYS A 1 195 ? 1.565 7.951 13.406 1.00 87.38 195 CYS A CA 1
ATOM 1489 C C . CYS A 1 195 ? 2.655 6.897 13.167 1.00 87.38 195 CYS A C 1
ATOM 1491 O O . CYS A 1 195 ? 2.989 6.135 14.077 1.00 87.38 195 CYS A O 1
ATOM 1493 N N . ALA A 1 196 ? 3.230 6.908 11.969 1.00 87.69 196 ALA A N 1
ATOM 1494 C CA . ALA A 1 196 ? 4.329 6.073 11.513 1.00 87.69 196 ALA A CA 1
ATOM 1495 C C . ALA A 1 196 ? 5.424 6.964 10.885 1.00 87.69 196 ALA A C 1
ATOM 1497 O O . ALA A 1 196 ? 5.484 7.115 9.664 1.00 87.69 196 ALA A O 1
ATOM 1498 N N . PRO A 1 197 ? 6.278 7.612 11.703 1.00 78.88 197 PRO A N 1
ATOM 1499 C CA . PRO A 1 197 ? 7.218 8.626 11.219 1.00 78.88 197 PRO A CA 1
ATOM 1500 C C . PRO A 1 197 ? 8.368 8.057 10.383 1.00 78.88 197 PRO A C 1
ATOM 1502 O O . PRO A 1 197 ? 8.998 8.798 9.624 1.00 78.88 197 PRO A O 1
ATOM 1505 N N . THR A 1 198 ? 8.651 6.759 10.513 1.00 79.06 198 THR A N 1
ATOM 1506 C CA . THR A 1 198 ? 9.667 6.057 9.727 1.00 79.06 198 THR A CA 1
ATOM 1507 C C . THR A 1 198 ? 9.062 4.895 8.934 1.00 79.06 198 THR A C 1
ATOM 1509 O O . THR A 1 198 ? 8.032 4.349 9.333 1.00 79.06 198 THR A O 1
ATOM 1512 N N . PRO A 1 199 ? 9.722 4.435 7.853 1.00 77.06 199 PRO A N 1
ATOM 1513 C CA . PRO A 1 199 ? 9.298 3.229 7.140 1.00 77.06 199 PRO A CA 1
ATOM 1514 C C . PRO A 1 199 ? 9.193 1.989 8.040 1.00 77.06 199 PRO A C 1
ATOM 1516 O O . PRO A 1 199 ? 8.290 1.179 7.865 1.00 77.06 199 PRO A O 1
ATOM 1519 N N . GLY A 1 200 ? 10.075 1.860 9.040 1.00 79.75 200 GLY A N 1
ATOM 1520 C CA . GLY A 1 200 ? 9.991 0.782 10.029 1.00 79.75 200 GLY A CA 1
ATOM 1521 C C . GLY A 1 200 ? 8.723 0.867 10.881 1.00 79.75 200 GLY A C 1
ATOM 1522 O O . GLY A 1 200 ? 8.058 -0.142 11.083 1.00 79.75 200 GLY A O 1
ATOM 1523 N N . ASP A 1 201 ? 8.332 2.073 11.310 1.00 83.81 201 ASP A N 1
ATOM 1524 C CA . ASP A 1 201 ? 7.066 2.267 12.026 1.00 83.81 201 ASP A CA 1
ATOM 1525 C C . ASP A 1 201 ? 5.856 1.929 11.148 1.00 83.81 201 ASP A C 1
ATOM 1527 O O . ASP A 1 201 ? 4.873 1.384 11.644 1.00 83.81 201 ASP A O 1
ATOM 1531 N N . ALA A 1 202 ? 5.924 2.223 9.847 1.00 86.81 202 ALA A N 1
ATOM 1532 C CA . ALA A 1 202 ? 4.859 1.877 8.914 1.00 86.81 202 ALA A CA 1
ATOM 1533 C C . ALA A 1 202 ? 4.727 0.356 8.764 1.00 86.81 202 ALA A C 1
ATOM 1535 O O . ALA A 1 202 ? 3.620 -0.168 8.837 1.00 86.81 202 ALA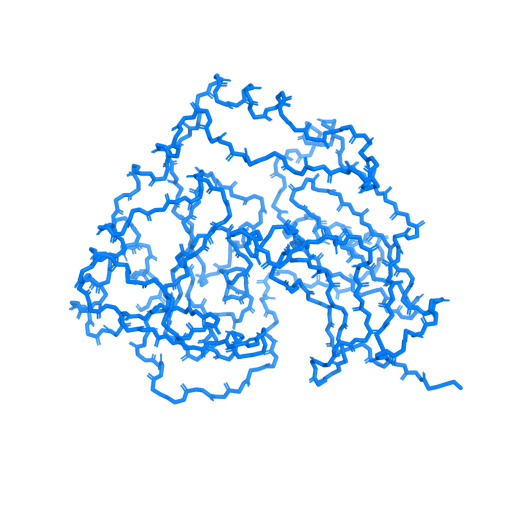 A O 1
ATOM 1536 N N . VAL A 1 203 ? 5.849 -0.366 8.641 1.00 89.00 203 VAL A N 1
ATOM 1537 C CA . VAL A 1 203 ? 5.861 -1.839 8.658 1.00 89.00 203 VAL A CA 1
ATOM 1538 C C . VAL A 1 203 ? 5.238 -2.367 9.951 1.00 89.00 203 VAL A C 1
ATOM 1540 O O . VAL A 1 203 ? 4.370 -3.234 9.885 1.00 89.00 203 VAL A O 1
ATOM 1543 N N . ASP A 1 204 ? 5.615 -1.822 11.111 1.00 92.38 204 ASP A N 1
ATOM 1544 C CA . ASP A 1 204 ? 5.048 -2.231 12.401 1.00 92.38 204 ASP A CA 1
ATOM 1545 C C . ASP A 1 204 ? 3.519 -2.043 12.448 1.00 92.38 204 ASP A C 1
ATOM 1547 O O . ASP A 1 204 ? 2.797 -2.948 12.864 1.00 92.38 204 ASP A O 1
ATOM 1551 N N . VAL A 1 205 ? 3.016 -0.884 12.003 1.00 95.56 205 VAL A N 1
ATOM 1552 C CA . VAL A 1 205 ? 1.577 -0.563 11.979 1.00 95.56 205 VAL A CA 1
ATOM 1553 C C . VAL A 1 205 ? 0.815 -1.501 11.046 1.00 95.56 205 VAL A C 1
ATOM 1555 O O . VAL A 1 205 ? -0.186 -2.085 11.455 1.00 95.56 205 VAL A O 1
ATOM 1558 N N . LEU A 1 206 ? 1.301 -1.676 9.815 1.00 95.94 206 LEU A N 1
ATOM 1559 C CA . LEU A 1 206 ? 0.648 -2.510 8.803 1.00 95.94 206 LEU A CA 1
ATOM 1560 C C . LEU A 1 206 ? 0.686 -4.000 9.168 1.00 95.94 206 LEU A C 1
ATOM 1562 O O . LEU A 1 206 ? -0.192 -4.751 8.756 1.00 95.94 206 LEU A O 1
ATOM 1566 N N . THR A 1 207 ? 1.679 -4.433 9.950 1.00 96.75 207 THR A N 1
ATOM 1567 C CA . THR A 1 207 ? 1.771 -5.820 10.436 1.00 96.75 207 THR A CA 1
ATOM 1568 C C . THR A 1 207 ? 0.843 -6.084 11.619 1.00 96.75 207 THR A C 1
ATOM 1570 O O . THR A 1 207 ? 0.322 -7.184 11.754 1.00 96.75 207 THR A O 1
ATOM 1573 N N . ALA A 1 208 ? 0.665 -5.104 12.507 1.00 97.69 208 ALA A N 1
ATOM 1574 C CA . ALA A 1 208 ? -0.086 -5.292 13.748 1.00 97.69 208 ALA A CA 1
ATOM 1575 C C . ALA A 1 208 ? -1.607 -5.145 13.589 1.00 97.69 208 ALA A C 1
ATOM 1577 O O . ALA A 1 208 ? -2.346 -5.543 14.487 1.00 97.69 208 ALA A O 1
ATOM 1578 N N . CYS A 1 209 ? -2.066 -4.540 12.493 1.00 98.00 209 CYS A N 1
ATOM 1579 C CA . CYS A 1 209 ? -3.483 -4.288 12.258 1.00 98.00 209 CYS A CA 1
ATOM 1580 C C . CYS A 1 209 ? -4.262 -5.525 11.782 1.00 98.00 209 CYS A C 1
ATOM 1582 O O . CYS A 1 209 ? -3.683 -6.465 11.236 1.00 98.00 209 CYS A O 1
ATOM 1584 N N . ARG A 1 210 ? -5.592 -5.506 11.954 1.00 98.12 210 ARG A N 1
ATOM 1585 C CA . ARG A 1 210 ? -6.502 -6.569 11.494 1.00 98.12 210 ARG A CA 1
ATOM 1586 C C . ARG A 1 210 ? -6.482 -6.709 9.978 1.00 98.12 210 ARG A C 1
ATOM 1588 O O . ARG A 1 210 ? -6.481 -7.822 9.458 1.00 98.12 210 ARG A O 1
ATOM 1595 N N . ALA A 1 211 ? -6.517 -5.569 9.293 1.00 98.56 211 ALA A N 1
ATOM 1596 C CA . ALA A 1 211 ? -6.547 -5.479 7.845 1.00 98.56 211 ALA A CA 1
ATOM 1597 C C . ALA A 1 211 ? -6.124 -4.090 7.359 1.00 98.56 211 ALA A C 1
ATOM 1599 O O . ALA A 1 211 ? -6.130 -3.117 8.116 1.00 98.56 211 ALA A O 1
ATOM 1600 N N . VAL A 1 212 ? -5.816 -3.995 6.069 1.00 98.38 212 VAL A N 1
ATOM 1601 C CA . VAL A 1 212 ? -5.471 -2.752 5.383 1.00 98.38 212 VAL A CA 1
ATOM 1602 C C . VAL A 1 212 ? -6.396 -2.541 4.193 1.00 98.38 212 VAL A C 1
ATOM 1604 O O . VAL A 1 212 ? -6.603 -3.444 3.383 1.00 98.38 212 VAL A O 1
ATOM 1607 N N . VAL A 1 213 ? -6.910 -1.323 4.051 1.00 97.56 213 VAL A N 1
ATOM 1608 C CA . VAL A 1 213 ? -7.522 -0.857 2.803 1.00 97.56 213 VAL A CA 1
ATOM 1609 C C . VAL A 1 213 ? -6.698 0.305 2.291 1.00 97.56 213 VAL A C 1
ATOM 1611 O O . VAL A 1 213 ? -6.447 1.261 3.023 1.00 97.56 213 VAL A O 1
ATOM 1614 N N . GLY A 1 214 ? -6.265 0.238 1.041 1.00 92.81 214 GLY A N 1
ATOM 1615 C CA . GLY A 1 214 ? -5.380 1.256 0.505 1.00 92.81 214 GLY A CA 1
ATOM 1616 C C . GLY A 1 214 ? -5.462 1.419 -0.995 1.00 92.81 214 GLY A C 1
ATOM 1617 O O . GLY A 1 214 ? -5.922 0.538 -1.715 1.00 92.81 214 GLY A O 1
ATOM 1618 N N . LEU A 1 215 ? -4.987 2.565 -1.461 1.00 88.00 215 LEU A N 1
ATOM 1619 C CA . LEU A 1 215 ? -4.791 2.848 -2.881 1.00 88.00 215 LEU A CA 1
ATOM 1620 C C . LEU A 1 215 ? -3.581 2.063 -3.424 1.00 88.00 215 LEU A C 1
ATOM 1622 O O . LEU A 1 215 ? -2.817 1.488 -2.647 1.00 88.00 215 LEU A O 1
ATOM 1626 N N . ASP A 1 216 ? -3.372 2.036 -4.744 1.00 82.19 216 ASP A N 1
ATOM 1627 C CA . ASP A 1 216 ? -2.164 1.441 -5.351 1.00 82.19 216 ASP A CA 1
ATOM 1628 C C . ASP A 1 216 ? -0.907 2.290 -5.050 1.00 82.19 216 ASP A C 1
ATOM 1630 O O . ASP A 1 216 ? -0.458 3.114 -5.860 1.00 82.19 216 ASP A O 1
ATOM 1634 N N . THR A 1 217 ? -0.396 2.126 -3.824 1.00 78.19 217 THR A N 1
ATOM 1635 C CA . THR A 1 217 ? 0.747 2.833 -3.233 1.00 78.19 217 THR A CA 1
ATOM 1636 C C . THR A 1 217 ? 1.655 1.866 -2.475 1.00 78.19 217 THR A C 1
ATOM 1638 O O . THR A 1 217 ? 1.270 0.746 -2.121 1.00 78.19 217 THR A O 1
ATOM 1641 N N . GLY A 1 218 ? 2.884 2.304 -2.186 1.00 76.94 218 GLY A N 1
ATOM 1642 C CA . GLY A 1 218 ? 3.895 1.474 -1.526 1.00 76.94 218 GLY A CA 1
ATOM 1643 C C . GLY A 1 218 ? 3.454 0.870 -0.186 1.00 76.94 218 GLY A C 1
ATOM 1644 O O . GLY A 1 218 ? 3.793 -0.276 0.098 1.00 76.94 218 GLY A O 1
ATOM 1645 N N . LEU A 1 219 ? 2.663 1.588 0.622 1.00 83.50 219 LEU A N 1
ATOM 1646 C CA . LEU A 1 219 ? 2.179 1.079 1.914 1.00 83.50 219 LEU A CA 1
ATOM 1647 C C . LEU A 1 219 ? 1.203 -0.093 1.746 1.00 83.50 219 LEU A C 1
ATOM 1649 O O . LEU A 1 219 ? 1.298 -1.075 2.480 1.00 83.50 219 LEU A O 1
ATOM 1653 N N . THR A 1 220 ? 0.330 -0.042 0.742 1.00 90.12 220 THR A N 1
ATOM 1654 C CA . THR A 1 220 ? -0.586 -1.145 0.420 1.00 90.12 220 THR A CA 1
ATOM 1655 C C . THR A 1 220 ? 0.182 -2.391 -0.027 1.00 90.12 220 THR A C 1
ATOM 1657 O O . THR A 1 220 ? -0.125 -3.503 0.402 1.00 90.12 220 THR A O 1
ATOM 1660 N N . HIS A 1 221 ? 1.252 -2.219 -0.815 1.00 86.12 221 HIS A N 1
ATOM 1661 C CA . HIS A 1 221 ? 2.143 -3.324 -1.199 1.00 86.12 221 HIS A CA 1
ATOM 1662 C C . HIS A 1 221 ? 2.893 -3.916 -0.002 1.00 86.12 221 HIS A C 1
ATOM 1664 O O . HIS A 1 221 ? 3.039 -5.136 0.094 1.00 86.12 221 HIS A O 1
ATOM 1670 N N . ILE A 1 222 ? 3.343 -3.074 0.936 1.00 86.62 222 ILE A N 1
ATOM 1671 C CA . ILE A 1 222 ? 3.971 -3.534 2.182 1.00 86.62 222 ILE A CA 1
ATOM 1672 C C . ILE A 1 222 ? 2.977 -4.360 3.002 1.00 86.62 222 ILE A C 1
ATOM 1674 O O . ILE A 1 222 ? 3.351 -5.443 3.445 1.00 86.62 222 ILE A O 1
ATOM 1678 N N . ALA A 1 223 ? 1.731 -3.906 3.162 1.00 93.06 223 ALA A N 1
ATOM 1679 C CA . ALA A 1 223 ? 0.693 -4.648 3.881 1.00 93.06 223 ALA A CA 1
ATOM 1680 C C . ALA A 1 223 ? 0.459 -6.040 3.275 1.00 93.06 223 ALA A C 1
ATOM 1682 O O . ALA A 1 223 ? 0.541 -7.050 3.980 1.00 93.06 223 ALA A O 1
ATOM 1683 N N . ALA A 1 224 ? 0.311 -6.105 1.947 1.00 91.88 224 ALA A N 1
ATOM 1684 C CA . ALA A 1 224 ? 0.211 -7.369 1.230 1.00 91.88 224 ALA A CA 1
ATOM 1685 C C . ALA A 1 224 ? 1.443 -8.264 1.476 1.00 91.88 224 ALA A C 1
ATOM 1687 O O . ALA A 1 224 ? 1.294 -9.465 1.702 1.00 91.88 224 ALA A O 1
ATOM 1688 N N . GLN A 1 225 ? 2.658 -7.702 1.489 1.00 88.69 225 GLN A N 1
ATOM 1689 C CA . GLN A 1 225 ? 3.897 -8.437 1.784 1.00 88.69 225 GLN A CA 1
ATOM 1690 C C . GLN A 1 225 ? 3.984 -8.934 3.237 1.00 88.69 225 GLN A C 1
ATOM 1692 O O . GLN A 1 225 ? 4.619 -9.959 3.481 1.00 88.69 225 GLN A O 1
ATOM 1697 N N . GLN A 1 226 ? 3.375 -8.245 4.206 1.00 93.06 226 GLN A N 1
ATOM 1698 C CA . GLN A 1 226 ? 3.354 -8.700 5.604 1.00 93.06 226 GLN A CA 1
ATOM 1699 C C . GLN A 1 226 ? 2.409 -9.887 5.833 1.00 93.06 226 GLN A C 1
ATOM 1701 O O . GLN A 1 226 ? 2.473 -10.517 6.884 1.00 93.06 226 GLN A O 1
ATOM 1706 N N . GLY A 1 227 ? 1.565 -10.227 4.853 1.00 94.56 227 GLY A N 1
ATOM 1707 C CA . GLY A 1 227 ? 0.517 -11.234 5.026 1.00 94.56 227 GLY A CA 1
ATOM 1708 C C . GLY A 1 227 ? -0.749 -10.683 5.686 1.00 94.56 227 GLY A C 1
ATOM 1709 O O . GLY A 1 227 ? -1.661 -11.453 5.974 1.00 94.56 227 GLY A O 1
ATOM 1710 N N . THR A 1 228 ? -0.819 -9.370 5.916 1.00 97.50 228 THR A N 1
ATOM 1711 C CA . THR A 1 228 ? -1.995 -8.707 6.481 1.00 97.50 228 THR A CA 1
ATOM 1712 C C . THR A 1 228 ? -3.127 -8.711 5.453 1.00 97.50 228 THR A C 1
ATOM 1714 O O . THR A 1 228 ? -2.876 -8.310 4.312 1.00 97.50 228 THR A O 1
ATOM 1717 N N . PRO A 1 229 ? -4.361 -9.121 5.809 1.00 98.25 229 PRO A N 1
ATOM 1718 C CA . PRO A 1 229 ? -5.546 -8.948 4.968 1.00 98.25 229 PRO A CA 1
ATOM 1719 C C . PRO A 1 229 ? -5.567 -7.574 4.289 1.00 98.25 229 PRO A C 1
ATOM 1721 O O . PRO A 1 229 ? -5.569 -6.556 4.974 1.00 98.25 229 PRO A O 1
ATOM 1724 N N . THR A 1 230 ? -5.503 -7.527 2.956 1.00 97.81 230 THR A N 1
ATOM 1725 C CA . THR A 1 230 ? -5.314 -6.265 2.220 1.00 97.81 230 THR A CA 1
ATOM 1726 C C . THR A 1 230 ? -6.292 -6.137 1.059 1.00 97.81 230 THR A C 1
ATOM 1728 O O . THR A 1 230 ? -6.303 -6.972 0.154 1.00 97.81 230 THR A O 1
ATOM 1731 N N . VAL A 1 231 ? -7.060 -5.047 1.038 1.00 97.50 231 VAL A N 1
ATOM 1732 C CA . VAL A 1 231 ? -7.861 -4.635 -0.120 1.00 97.50 231 VAL A CA 1
ATOM 1733 C C . VAL A 1 231 ? -7.191 -3.447 -0.798 1.00 97.50 231 VAL A C 1
ATOM 1735 O O . VAL A 1 231 ? -7.002 -2.392 -0.192 1.00 97.50 231 VAL A O 1
ATOM 1738 N N . THR A 1 232 ? -6.843 -3.612 -2.070 1.00 93.75 232 THR A N 1
ATOM 1739 C CA . THR A 1 232 ? -6.316 -2.533 -2.908 1.00 93.75 232 THR A CA 1
ATOM 1740 C C . THR A 1 232 ? -7.433 -1.913 -3.735 1.00 93.75 232 THR A C 1
ATOM 1742 O O . THR A 1 232 ? -8.133 -2.614 -4.462 1.00 93.75 232 THR A O 1
ATOM 1745 N N . ILE A 1 233 ? -7.565 -0.594 -3.669 1.00 91.88 233 ILE A N 1
ATOM 1746 C CA . ILE A 1 233 ? -8.405 0.208 -4.554 1.00 91.88 233 ILE A CA 1
ATOM 1747 C C . ILE A 1 233 ? -7.512 0.720 -5.688 1.00 91.88 233 ILE A C 1
ATOM 1749 O O . ILE A 1 233 ? -6.515 1.407 -5.448 1.00 91.88 233 ILE A O 1
ATOM 1753 N N . SER A 1 234 ? -7.842 0.387 -6.932 1.00 86.56 234 SER A N 1
ATOM 1754 C CA . SER A 1 234 ? -7.047 0.806 -8.089 1.00 86.56 234 SER A CA 1
ATOM 1755 C C . SER A 1 234 ? -7.920 1.156 -9.289 1.00 86.56 234 SER A C 1
ATOM 1757 O O . SER A 1 234 ? -9.052 0.709 -9.422 1.00 86.56 234 SER A O 1
ATOM 1759 N N . ARG A 1 235 ? -7.396 1.967 -10.209 1.00 77.75 235 ARG A N 1
ATOM 1760 C CA . ARG A 1 235 ? -8.100 2.307 -11.457 1.00 77.75 235 ARG A CA 1
ATOM 1761 C C . ARG A 1 235 ? -8.325 1.082 -12.348 1.00 77.75 235 ARG A C 1
ATOM 1763 O O . ARG A 1 235 ? -9.377 0.936 -12.950 1.00 77.75 235 ARG A O 1
ATOM 1770 N N . ALA A 1 236 ? -7.319 0.224 -12.448 1.00 72.00 236 ALA A N 1
ATOM 1771 C CA . ALA A 1 236 ? -7.337 -0.994 -13.248 1.00 72.00 236 ALA A CA 1
ATOM 1772 C C . ALA A 1 236 ? -6.593 -2.102 -12.499 1.00 72.00 236 ALA A C 1
ATOM 1774 O O . ALA A 1 236 ? -5.900 -1.823 -11.514 1.00 72.00 236 ALA A O 1
ATOM 1775 N N . SER A 1 237 ? -6.708 -3.347 -12.968 1.00 65.06 237 SER A N 1
ATOM 1776 C CA . SER A 1 237 ? -5.880 -4.443 -12.465 1.00 65.06 237 SER A CA 1
ATOM 1777 C C . SER A 1 237 ? -4.412 -4.092 -12.683 1.00 65.06 237 SER A C 1
ATOM 1779 O O . SER A 1 237 ? -3.914 -4.103 -13.809 1.00 65.06 237 SER A O 1
ATOM 1781 N N . SER A 1 238 ? -3.751 -3.722 -11.592 1.00 66.88 238 SER A N 1
ATOM 1782 C CA . SER A 1 238 ? -2.342 -3.371 -11.585 1.00 66.88 238 SER A CA 1
ATOM 1783 C C . SER A 1 238 ? -1.542 -4.638 -11.854 1.00 66.88 238 SER A C 1
ATOM 1785 O O . SER A 1 238 ? -1.791 -5.666 -11.222 1.00 66.88 238 SER A O 1
ATOM 1787 N N . VAL A 1 239 ? -0.564 -4.580 -12.761 1.00 63.78 239 VAL A N 1
ATOM 1788 C CA . VAL A 1 239 ? 0.405 -5.678 -12.938 1.00 63.78 239 VAL A CA 1
ATOM 1789 C C . VAL A 1 239 ? 1.099 -6.010 -11.607 1.00 63.78 239 VAL A C 1
ATOM 1791 O O . VAL A 1 239 ? 1.537 -7.137 -11.401 1.00 63.78 239 VAL A O 1
ATOM 1794 N N . TYR A 1 240 ? 1.112 -5.068 -10.660 1.00 67.06 240 TYR A N 1
ATOM 1795 C CA . TYR A 1 240 ? 1.697 -5.194 -9.325 1.00 67.06 240 TYR A CA 1
ATOM 1796 C C . TYR A 1 240 ? 0.794 -5.832 -8.287 1.00 67.06 240 TYR A C 1
ATOM 1798 O O . TYR A 1 240 ? 1.261 -6.149 -7.192 1.00 67.06 240 TYR A O 1
ATOM 1806 N N . PHE A 1 241 ? -0.476 -6.060 -8.617 1.00 78.75 241 PHE A N 1
ATOM 1807 C CA . PHE A 1 241 ? -1.350 -6.805 -7.734 1.00 78.75 241 PHE A CA 1
ATOM 1808 C C . PHE A 1 241 ? -0.804 -8.222 -7.553 1.00 78.75 241 PHE A C 1
ATOM 1810 O O . PHE A 1 241 ? -0.579 -8.960 -8.514 1.00 78.75 241 PHE A O 1
ATOM 1817 N N . ARG A 1 242 ? -0.595 -8.608 -6.295 1.00 83.25 242 ARG A N 1
ATOM 1818 C CA . ARG A 1 242 ? -0.191 -9.964 -5.932 1.00 83.25 242 ARG A CA 1
ATOM 1819 C C . ARG A 1 242 ? -1.450 -10.724 -5.524 1.00 83.25 242 ARG A C 1
ATOM 1821 O O . ARG A 1 242 ? -1.975 -10.414 -4.455 1.00 83.25 242 ARG A O 1
ATOM 1828 N N . PRO A 1 243 ? -1.939 -11.691 -6.325 1.00 85.44 243 PRO A N 1
ATOM 1829 C CA . PRO A 1 243 ? -3.196 -12.401 -6.073 1.00 85.44 243 PRO A CA 1
ATOM 1830 C C . PRO A 1 243 ? -3.012 -13.497 -5.014 1.00 85.44 243 PRO A C 1
ATOM 1832 O O . PRO A 1 243 ? -3.221 -14.684 -5.266 1.00 85.44 243 PRO A O 1
ATOM 1835 N N . TRP A 1 244 ? -2.533 -13.115 -3.834 1.00 90.88 244 TRP A N 1
ATOM 1836 C CA . TRP A 1 244 ? -2.391 -14.022 -2.705 1.00 90.88 244 TRP A CA 1
ATOM 1837 C C . TRP A 1 244 ? -3.738 -14.226 -1.999 1.00 90.88 244 TRP A C 1
ATOM 1839 O O . TRP A 1 244 ? -4.629 -13.387 -2.112 1.00 90.88 244 TRP A O 1
ATOM 1849 N N . PRO A 1 245 ? -3.918 -15.325 -1.243 1.00 94.25 245 PRO A N 1
ATOM 1850 C CA . PRO A 1 245 ? -5.203 -15.621 -0.605 1.00 94.25 245 PRO A CA 1
ATOM 1851 C C . PRO A 1 245 ? -5.745 -14.492 0.287 1.00 94.25 245 PRO A C 1
ATOM 1853 O O . PRO A 1 245 ? -6.959 -14.292 0.348 1.00 94.25 245 PRO A O 1
ATOM 1856 N N . HIS A 1 246 ? -4.848 -13.739 0.935 1.00 95.62 246 HIS A N 1
ATOM 1857 C CA . HIS A 1 246 ? -5.155 -12.634 1.847 1.00 95.62 246 HIS A CA 1
ATOM 1858 C C . HIS A 1 246 ? -5.283 -11.264 1.160 1.00 95.62 246 HIS A C 1
ATOM 1860 O O . HIS A 1 246 ? -5.352 -10.249 1.851 1.00 95.62 246 HIS A O 1
ATOM 1866 N N . THR A 1 247 ? -5.287 -11.201 -0.174 1.00 94.94 247 THR A N 1
ATOM 1867 C CA . THR A 1 247 ? -5.411 -9.937 -0.911 1.00 94.94 247 THR A CA 1
ATOM 1868 C C . THR A 1 247 ? -6.652 -9.908 -1.797 1.00 94.94 247 THR A C 1
ATOM 1870 O O . THR A 1 247 ? -7.095 -10.923 -2.344 1.00 94.94 247 THR A O 1
ATOM 1873 N N . ARG A 1 248 ? -7.230 -8.718 -1.961 1.00 95.31 248 ARG A N 1
ATOM 1874 C CA . ARG A 1 248 ? -8.277 -8.422 -2.947 1.00 95.31 248 ARG A CA 1
ATOM 1875 C C . ARG A 1 248 ? -7.949 -7.117 -3.656 1.00 95.31 248 ARG A C 1
ATOM 1877 O O . ARG A 1 248 ? -7.275 -6.253 -3.101 1.00 95.31 248 ARG A O 1
ATOM 1884 N N . VAL A 1 249 ? -8.447 -6.975 -4.878 1.00 92.94 249 VAL A N 1
ATOM 1885 C CA . VAL A 1 249 ? -8.393 -5.721 -5.628 1.00 92.94 249 VAL A CA 1
ATOM 1886 C C . VAL A 1 249 ? -9.805 -5.328 -6.033 1.00 92.94 249 VAL A C 1
ATOM 1888 O O . VAL A 1 249 ? -10.555 -6.153 -6.553 1.00 92.94 249 VAL A O 1
ATOM 1891 N N . VAL A 1 250 ? -10.161 -4.073 -5.782 1.00 93.38 250 VAL A N 1
ATOM 1892 C CA . VAL A 1 250 ? -11.388 -3.448 -6.270 1.00 93.38 250 VAL A CA 1
ATOM 1893 C C . VAL A 1 250 ? -10.976 -2.423 -7.312 1.00 93.38 250 VAL A C 1
ATOM 1895 O O . VAL A 1 250 ? -10.277 -1.455 -7.009 1.00 93.38 250 VAL A O 1
ATOM 1898 N N . THR A 1 251 ? -11.365 -2.680 -8.557 1.00 89.75 251 THR A N 1
ATOM 1899 C CA . THR A 1 251 ? -10.979 -1.846 -9.692 1.00 89.75 251 THR A CA 1
ATOM 1900 C C . THR A 1 251 ? -12.082 -0.877 -10.079 1.00 89.75 251 THR A C 1
ATOM 1902 O O . THR A 1 251 ? -13.257 -1.240 -10.083 1.00 89.75 251 THR A O 1
ATOM 1905 N N . GLY A 1 252 ? -11.682 0.329 -10.464 1.00 84.50 252 GLY A N 1
ATOM 1906 C CA . GLY A 1 252 ? -12.559 1.345 -11.026 1.00 84.50 252 GLY A CA 1
ATOM 1907 C C . GLY A 1 252 ? -13.080 0.999 -12.417 1.00 84.50 252 GLY A C 1
ATOM 1908 O O . GLY A 1 252 ? -12.780 -0.057 -12.985 1.00 84.50 252 GLY A O 1
ATOM 1909 N N . THR A 1 253 ? -13.856 1.916 -12.993 1.00 79.88 253 THR A N 1
ATOM 1910 C CA . THR A 1 253 ? -14.273 1.787 -14.392 1.00 79.88 253 THR A CA 1
ATOM 1911 C C . THR A 1 253 ? -13.065 1.894 -15.320 1.00 79.88 253 THR A C 1
ATOM 1913 O O . THR A 1 253 ? -12.152 2.699 -15.109 1.00 79.88 25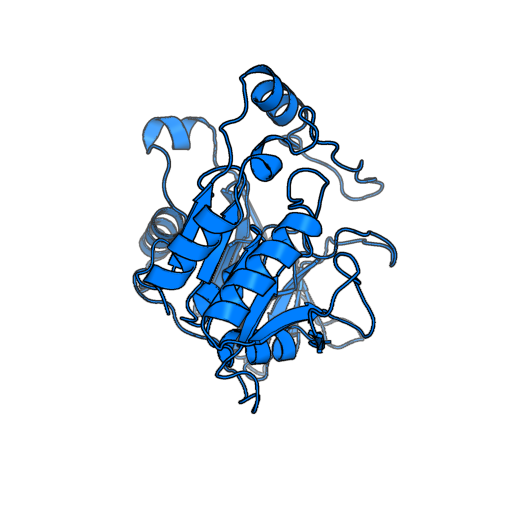3 THR A O 1
ATOM 1916 N N . ALA A 1 254 ? -13.055 1.059 -16.362 1.00 73.31 254 ALA A N 1
ATOM 1917 C CA . ALA A 1 254 ? -12.021 1.118 -17.384 1.00 73.31 254 ALA A CA 1
ATOM 1918 C C . ALA A 1 254 ? -12.017 2.503 -18.044 1.00 73.31 254 ALA A C 1
ATOM 1920 O O . ALA A 1 254 ? -13.072 3.069 -18.332 1.00 73.31 254 ALA A O 1
ATOM 1921 N N . CYS A 1 255 ? -10.825 3.038 -18.291 1.00 75.75 255 CYS A N 1
ATOM 1922 C CA . CYS A 1 255 ? -10.698 4.284 -19.031 1.00 75.75 255 CYS A CA 1
ATOM 1923 C C . CYS A 1 255 ? -11.038 4.101 -20.502 1.00 75.75 255 CYS A C 1
ATOM 1925 O O . CYS A 1 255 ? -10.737 3.060 -21.084 1.00 75.75 255 CYS A O 1
ATOM 1927 N N . ASP A 1 256 ? -11.631 5.140 -21.083 1.00 75.44 256 ASP A N 1
ATOM 1928 C CA . ASP A 1 256 ? -11.910 5.196 -22.510 1.00 75.44 256 ASP A CA 1
ATOM 1929 C C . ASP A 1 256 ? -10.632 5.398 -23.343 1.00 75.44 256 ASP A C 1
ATOM 1931 O O . ASP A 1 256 ? -9.560 5.740 -22.830 1.00 75.44 256 ASP A O 1
ATOM 1935 N N . ASP A 1 257 ? -10.757 5.187 -24.654 1.00 77.75 257 ASP A N 1
ATOM 1936 C CA . ASP A 1 257 ? -9.643 5.290 -25.600 1.00 77.75 257 ASP A CA 1
ATOM 1937 C C . ASP A 1 257 ? -8.998 6.682 -25.595 1.00 77.75 257 ASP A C 1
ATOM 1939 O O . ASP A 1 257 ? -7.791 6.806 -25.796 1.00 77.75 257 ASP A O 1
ATOM 1943 N N . ALA A 1 258 ? -9.775 7.737 -25.331 1.00 76.56 258 ALA A N 1
ATOM 1944 C CA . ALA A 1 258 ? -9.272 9.105 -25.262 1.00 76.56 258 ALA A CA 1
ATOM 1945 C C . ALA A 1 258 ? -8.358 9.308 -24.044 1.00 76.56 258 ALA A C 1
ATOM 1947 O O . ALA A 1 258 ? -7.265 9.864 -24.168 1.00 76.56 258 ALA A O 1
ATOM 1948 N N . CYS A 1 259 ? -8.770 8.812 -22.877 1.00 75.94 259 CYS A N 1
ATOM 1949 C CA . CYS A 1 259 ? -7.980 8.826 -21.654 1.00 75.94 259 CYS A CA 1
ATOM 1950 C C . CYS A 1 259 ? -6.713 7.968 -21.798 1.00 75.94 259 CYS A C 1
ATOM 1952 O O . CYS A 1 259 ? -5.629 8.414 -21.418 1.00 75.94 259 CYS A O 1
ATOM 1954 N N . VAL A 1 260 ? -6.825 6.780 -22.406 1.00 74.19 260 VAL A N 1
ATOM 1955 C CA . VAL A 1 260 ? -5.677 5.900 -22.690 1.00 74.19 260 VAL A CA 1
ATOM 1956 C C . VAL A 1 260 ? -4.696 6.560 -23.666 1.00 74.19 260 VAL A C 1
ATOM 1958 O O . VAL A 1 260 ? -3.491 6.540 -23.424 1.00 74.19 260 VAL A O 1
ATOM 1961 N N . ALA A 1 261 ? -5.183 7.189 -24.738 1.00 71.19 261 ALA A N 1
ATOM 1962 C CA . ALA A 1 261 ? -4.337 7.877 -25.712 1.00 71.19 261 ALA A CA 1
ATOM 1963 C C . ALA A 1 261 ? -3.628 9.099 -25.107 1.00 71.19 261 ALA A C 1
ATOM 1965 O O . ALA A 1 261 ? -2.441 9.309 -25.357 1.00 71.19 261 ALA A O 1
ATOM 1966 N N . ALA A 1 262 ? -4.328 9.879 -24.279 1.00 70.56 262 ALA A N 1
ATOM 1967 C CA . ALA A 1 262 ? -3.741 11.006 -23.559 1.00 70.56 262 ALA A CA 1
ATOM 1968 C C . ALA A 1 262 ? -2.657 10.551 -22.565 1.00 70.56 262 ALA A C 1
ATOM 1970 O O . ALA A 1 262 ? -1.619 11.199 -22.443 1.00 70.56 262 ALA A O 1
ATOM 1971 N N . GLU A 1 263 ? -2.863 9.417 -21.891 1.00 66.25 263 GLU A N 1
ATOM 1972 C CA . GLU A 1 263 ? -1.859 8.803 -21.018 1.00 66.25 263 GLU A CA 1
ATOM 1973 C C . GLU A 1 263 ? -0.638 8.308 -21.806 1.00 66.25 263 GLU A C 1
ATOM 1975 O O . GLU A 1 263 ? 0.494 8.595 -21.419 1.00 66.25 263 GLU A O 1
ATOM 1980 N N . ALA A 1 264 ? -0.849 7.642 -22.944 1.00 62.84 264 ALA A N 1
ATOM 1981 C CA . ALA A 1 264 ? 0.230 7.169 -23.810 1.00 62.84 264 ALA A CA 1
ATOM 1982 C C . ALA A 1 264 ? 1.065 8.318 -24.403 1.00 62.84 264 ALA A C 1
ATOM 1984 O O . ALA A 1 264 ? 2.283 8.197 -24.506 1.00 62.84 264 ALA A O 1
ATOM 1985 N N . ALA A 1 265 ? 0.432 9.442 -24.754 1.00 62.88 265 ALA A N 1
ATOM 1986 C CA . ALA A 1 265 ? 1.112 10.631 -25.274 1.00 62.88 265 ALA A CA 1
ATOM 1987 C C . ALA A 1 265 ? 1.957 11.364 -24.216 1.00 62.88 265 ALA A C 1
ATOM 1989 O O . ALA A 1 265 ? 2.875 12.100 -24.567 1.00 62.88 265 ALA A O 1
ATOM 1990 N N . TYR A 1 266 ? 1.637 11.179 -22.933 1.00 54.19 266 TYR A N 1
ATOM 1991 C CA . TYR A 1 266 ? 2.376 11.756 -21.809 1.00 54.19 266 TYR A CA 1
ATOM 1992 C C . TYR A 1 266 ? 3.497 10.844 -21.291 1.00 54.19 266 TYR A C 1
ATOM 1994 O O . TYR A 1 266 ? 4.381 11.313 -20.576 1.00 54.19 266 TYR A O 1
ATOM 2002 N N . ALA A 1 267 ? 3.462 9.546 -21.606 1.00 47.72 267 ALA A N 1
ATOM 2003 C CA . ALA A 1 267 ? 4.432 8.588 -21.098 1.00 47.72 267 ALA A CA 1
ATOM 2004 C C . ALA A 1 267 ? 5.866 9.037 -21.426 1.00 47.72 267 ALA A C 1
ATOM 2006 O O . ALA A 1 267 ? 6.214 9.231 -22.592 1.00 47.72 267 ALA A O 1
ATOM 2007 N N . TYR A 1 268 ? 6.702 9.178 -20.389 1.00 43.91 268 TYR A N 1
ATOM 2008 C CA . TYR A 1 268 ? 8.137 9.455 -20.506 1.00 43.91 268 TYR A CA 1
ATOM 2009 C C . TYR A 1 268 ? 8.869 8.212 -21.036 1.00 43.91 268 TYR A C 1
ATOM 2011 O O . TYR A 1 268 ? 9.693 7.607 -20.357 1.00 43.91 268 TYR A O 1
ATOM 2019 N N . ASN A 1 269 ? 8.537 7.810 -22.259 1.00 39.38 269 ASN A N 1
ATOM 2020 C CA . ASN A 1 269 ? 9.250 6.774 -23.001 1.00 39.38 269 ASN A CA 1
ATOM 2021 C C . ASN A 1 269 ? 10.546 7.330 -23.622 1.00 39.38 269 ASN A C 1
ATOM 2023 O O . ASN A 1 269 ? 11.313 6.585 -24.229 1.00 39.38 269 ASN A O 1
ATOM 2027 N N . ASP A 1 270 ? 10.787 8.632 -23.447 1.00 36.75 270 ASP A N 1
ATOM 2028 C CA . ASP A 1 270 ? 11.974 9.337 -23.897 1.00 36.75 270 ASP A CA 1
ATOM 2029 C C . ASP A 1 270 ? 13.061 9.362 -22.816 1.00 36.75 270 ASP A C 1
ATOM 2031 O O . ASP A 1 270 ? 12.801 9.435 -21.613 1.00 36.75 270 ASP A O 1
ATOM 2035 N N . HIS A 1 271 ? 14.317 9.347 -23.261 1.00 37.75 271 HIS A N 1
ATOM 2036 C CA . HIS A 1 271 ? 15.484 9.508 -22.399 1.00 37.75 271 HIS A CA 1
ATOM 2037 C C . HIS A 1 271 ? 15.491 10.932 -21.806 1.00 37.75 271 HIS A C 1
ATOM 2039 O O . HIS A 1 271 ? 15.880 11.891 -22.474 1.00 37.75 271 HIS A O 1
ATOM 2045 N N . VAL A 1 272 ? 15.052 11.088 -20.554 1.00 37.31 272 VAL A N 1
ATOM 2046 C CA . VAL A 1 272 ? 15.057 12.382 -19.855 1.00 37.31 272 VAL A CA 1
ATOM 2047 C C . VAL A 1 272 ? 16.360 12.581 -19.081 1.00 37.31 272 VAL A C 1
ATOM 2049 O O . VAL A 1 272 ? 16.781 11.733 -18.299 1.00 37.31 272 VAL A O 1
ATOM 2052 N N . SER A 1 273 ? 17.018 13.722 -19.291 1.00 39.72 273 SER A N 1
ATOM 2053 C CA . SER A 1 273 ? 18.120 14.159 -18.428 1.00 39.72 273 SER A CA 1
ATOM 2054 C C . SER A 1 273 ? 17.538 14.706 -17.131 1.00 39.72 273 SER A C 1
ATOM 2056 O O . SER A 1 273 ? 16.829 15.709 -17.168 1.00 39.72 273 SER A O 1
ATOM 2058 N N . LEU A 1 274 ? 17.888 14.117 -15.985 1.00 37.34 274 LEU A N 1
ATOM 2059 C CA . LEU A 1 274 ? 17.411 14.601 -14.683 1.00 37.34 274 LEU A CA 1
ATOM 2060 C C . LEU A 1 274 ? 18.041 15.936 -14.253 1.00 37.34 274 LEU A C 1
ATOM 2062 O O . LEU A 1 274 ? 17.530 16.610 -13.361 1.00 37.34 274 LEU A O 1
ATOM 2066 N N . ARG A 1 275 ? 19.121 16.387 -14.911 1.00 37.12 275 ARG A N 1
ATOM 2067 C CA . ARG A 1 275 ? 19.648 17.746 -14.709 1.00 37.12 275 ARG A CA 1
ATOM 2068 C C . ARG A 1 275 ? 18.701 18.773 -15.326 1.00 37.12 275 ARG A C 1
ATOM 2070 O O . ARG A 1 275 ? 18.638 18.885 -16.548 1.00 37.12 275 ARG A O 1
ATOM 2077 N N . GLY A 1 276 ? 18.021 19.543 -14.475 1.00 39.94 276 GLY A N 1
ATOM 2078 C CA . GLY A 1 276 ? 17.074 20.584 -14.893 1.00 39.94 276 GLY A CA 1
ATOM 2079 C C . GLY A 1 276 ? 15.694 20.053 -15.287 1.00 39.94 276 GLY A C 1
ATOM 2080 O O . GLY A 1 276 ? 14.906 20.801 -15.862 1.00 39.94 276 GLY A O 1
ATOM 2081 N N . PHE A 1 277 ? 15.397 18.783 -14.992 1.00 42.88 277 PHE A N 1
ATOM 2082 C CA . PHE A 1 277 ? 14.060 18.230 -15.168 1.00 42.88 277 PHE A CA 1
ATOM 2083 C C . PHE A 1 277 ? 13.120 18.820 -14.117 1.00 42.88 277 PHE A C 1
ATOM 2085 O O . PHE A 1 277 ? 13.382 18.735 -12.921 1.00 42.88 277 PHE A O 1
ATOM 2092 N N . THR A 1 278 ? 12.023 19.420 -14.569 1.00 48.88 278 THR A N 1
ATOM 2093 C CA . THR A 1 278 ? 10.937 19.864 -13.696 1.00 48.88 278 THR A CA 1
ATOM 2094 C C . THR A 1 278 ? 9.740 18.955 -13.955 1.00 48.88 278 THR A C 1
ATOM 2096 O O . THR A 1 278 ? 9.160 19.046 -15.046 1.00 48.88 278 THR A O 1
ATOM 2099 N N . PRO A 1 279 ? 9.366 18.084 -13.000 1.00 49.56 279 PRO A N 1
ATOM 2100 C CA . PRO A 1 279 ? 8.159 17.283 -13.113 1.00 49.56 279 PRO A CA 1
ATOM 2101 C C . PRO A 1 279 ? 6.967 18.213 -13.326 1.00 49.56 279 PRO A C 1
ATOM 2103 O O . PRO A 1 279 ? 6.779 19.190 -12.599 1.00 49.56 279 PRO A O 1
ATOM 2106 N N . ARG A 1 280 ? 6.154 17.943 -14.348 1.00 53.25 280 ARG A N 1
ATOM 2107 C CA . ARG A 1 280 ? 4.857 18.610 -14.464 1.00 53.25 280 ARG A CA 1
ATOM 2108 C C . ARG A 1 280 ? 3.831 17.785 -13.687 1.00 53.25 280 ARG A C 1
ATOM 2110 O O . ARG A 1 280 ? 3.766 16.577 -13.920 1.00 53.25 280 ARG A O 1
ATOM 2117 N N . PRO A 1 281 ? 3.025 18.400 -12.799 1.00 53.28 281 PRO A N 1
ATOM 2118 C CA . PRO A 1 281 ? 1.965 17.690 -12.101 1.00 53.28 281 PRO A CA 1
ATOM 2119 C C . PRO A 1 281 ? 1.061 16.983 -13.108 1.00 53.28 281 PRO A C 1
ATOM 2121 O O . PRO A 1 281 ? 0.551 17.598 -14.049 1.00 53.28 281 PRO A O 1
ATOM 2124 N N . ARG A 1 282 ? 0.876 15.678 -12.921 1.00 57.88 282 ARG A N 1
ATOM 2125 C CA . ARG A 1 282 ? 0.005 14.872 -13.772 1.00 57.88 282 ARG A CA 1
ATOM 2126 C C . ARG A 1 282 ? -1.453 15.190 -13.443 1.00 57.88 282 ARG A C 1
ATOM 2128 O O . ARG A 1 282 ? -1.955 14.787 -12.395 1.00 57.88 282 ARG A O 1
ATOM 2135 N N . ALA A 1 283 ? -2.146 15.863 -14.355 1.00 61.97 283 ALA A N 1
ATOM 2136 C CA . ALA A 1 283 ? -3.603 15.935 -14.328 1.00 61.97 283 ALA A CA 1
ATOM 2137 C C . ALA A 1 283 ? -4.182 14.688 -15.011 1.00 61.97 283 ALA A C 1
ATOM 2139 O O . ALA A 1 283 ? -3.727 14.287 -16.085 1.00 61.97 283 ALA A O 1
ATOM 2140 N N . CYS A 1 284 ? -5.169 14.049 -14.383 1.00 68.19 284 CYS A N 1
ATOM 2141 C CA . CYS A 1 284 ? -5.930 13.002 -15.052 1.00 68.19 284 CYS A CA 1
ATOM 2142 C C . CYS A 1 284 ? -6.771 13.657 -16.155 1.00 68.19 284 CYS A C 1
ATOM 2144 O O . CYS A 1 284 ? -7.542 14.550 -15.828 1.00 68.19 284 CYS A O 1
ATOM 2146 N N . PRO A 1 285 ? -6.715 13.215 -17.422 1.00 67.00 285 PRO A N 1
ATOM 2147 C CA . PRO A 1 285 ? -7.585 13.773 -18.462 1.00 67.00 285 PRO A CA 1
ATOM 2148 C C . PRO A 1 285 ? -9.073 13.462 -18.220 1.00 67.00 285 PRO A C 1
ATOM 2150 O O . PRO A 1 285 ? -9.933 14.074 -18.840 1.00 67.00 285 PRO A O 1
ATOM 2153 N N . ALA A 1 286 ? -9.365 12.513 -17.325 1.00 70.19 286 ALA A N 1
ATOM 2154 C CA . ALA A 1 286 ? -10.707 12.129 -16.901 1.00 70.19 286 ALA A CA 1
ATOM 2155 C C . ALA A 1 286 ? -10.986 12.489 -15.428 1.00 70.19 286 ALA A C 1
ATOM 2157 O O . ALA A 1 286 ? -11.844 11.863 -14.812 1.00 70.19 286 ALA A O 1
ATOM 2158 N N . ASP A 1 287 ? -10.210 13.402 -14.829 1.00 72.12 287 ASP A N 1
ATOM 2159 C CA . ASP A 1 287 ? -10.396 13.911 -13.457 1.00 72.12 287 ASP A CA 1
ATOM 2160 C C . ASP A 1 287 ? -10.617 12.833 -12.373 1.00 72.12 287 ASP A C 1
ATOM 2162 O O . ASP A 1 287 ? -11.327 13.037 -11.393 1.00 72.12 287 ASP A O 1
ATOM 2166 N N . GLY A 1 288 ? -10.015 11.649 -12.536 1.00 71.75 288 GLY A N 1
ATOM 2167 C CA . GLY A 1 288 ? -10.115 10.565 -11.551 1.00 71.75 288 GLY A CA 1
ATOM 2168 C C . GLY A 1 288 ? -11.483 9.869 -11.481 1.00 71.75 288 GLY A C 1
ATOM 2169 O O . GLY A 1 288 ? -11.682 9.038 -10.595 1.00 71.75 288 GLY A O 1
ATOM 2170 N N . VAL A 1 289 ? -12.395 10.115 -12.434 1.00 73.88 289 VAL A N 1
ATOM 2171 C CA . VAL A 1 289 ? -13.757 9.529 -12.479 1.00 73.88 289 VAL A CA 1
ATOM 2172 C C . VAL A 1 289 ? -13.758 8.003 -12.313 1.00 73.88 289 VAL A C 1
ATOM 2174 O O . VAL A 1 289 ? -14.657 7.445 -11.689 1.00 73.88 289 VAL A O 1
ATOM 2177 N N . CYS A 1 290 ? -12.722 7.326 -12.811 1.00 77.31 290 CYS A N 1
ATOM 2178 C CA . CYS A 1 290 ? -12.566 5.876 -12.691 1.00 77.31 290 CYS A CA 1
ATOM 2179 C C . CYS A 1 290 ? -12.606 5.350 -11.244 1.00 77.31 290 CYS A C 1
ATOM 2181 O O . CYS A 1 290 ? -13.235 4.325 -10.994 1.00 77.31 290 CYS A O 1
ATOM 2183 N N . LEU A 1 291 ? -11.981 6.047 -10.289 1.00 82.56 291 LEU A N 1
ATOM 2184 C CA . LEU A 1 291 ? -11.989 5.669 -8.872 1.00 82.56 291 LEU A CA 1
ATOM 2185 C C . LEU A 1 291 ? -13.222 6.198 -8.142 1.00 82.56 291 LEU A C 1
ATOM 2187 O O . LEU A 1 291 ? -13.697 5.557 -7.207 1.00 82.56 291 LEU A O 1
ATOM 2191 N N . ALA A 1 292 ? -13.764 7.338 -8.580 1.00 80.88 292 ALA A N 1
ATOM 2192 C CA . ALA A 1 292 ? -14.982 7.906 -8.012 1.00 80.88 292 ALA A CA 1
ATOM 2193 C C . ALA A 1 292 ? -16.190 6.965 -8.153 1.00 80.88 292 ALA A C 1
ATOM 2195 O O . ALA A 1 292 ? -17.065 6.981 -7.303 1.00 80.88 292 ALA A O 1
ATOM 2196 N N . GLY A 1 293 ? -16.229 6.110 -9.179 1.00 84.62 293 GLY A N 1
ATOM 2197 C CA . GLY A 1 293 ? -17.290 5.107 -9.334 1.00 84.62 293 GLY A CA 1
ATOM 2198 C C . GLY A 1 293 ? -17.184 3.888 -8.406 1.00 84.62 293 GLY A C 1
ATOM 2199 O O . GLY A 1 293 ? -18.040 3.008 -8.472 1.00 84.62 293 GLY A O 1
ATOM 2200 N N . ILE A 1 294 ? -16.135 3.776 -7.584 1.00 91.56 294 ILE A N 1
ATOM 2201 C CA . ILE A 1 294 ? -15.982 2.654 -6.651 1.00 91.56 294 ILE A CA 1
ATOM 2202 C C . ILE A 1 294 ? -16.781 2.946 -5.384 1.00 91.56 294 ILE A C 1
ATOM 2204 O O . ILE A 1 294 ? -16.368 3.756 -4.554 1.00 91.56 294 ILE A O 1
ATOM 2208 N N . GLU A 1 295 ? -17.893 2.236 -5.222 1.00 94.06 295 GLU A N 1
ATOM 2209 C CA . GLU A 1 295 ? -18.755 2.351 -4.048 1.00 94.06 295 GLU A CA 1
ATOM 2210 C C . GLU A 1 295 ? -18.094 1.776 -2.779 1.00 94.06 295 GLU A C 1
ATOM 2212 O O . GLU A 1 295 ? -17.559 0.659 -2.827 1.00 94.06 295 GLU A O 1
ATOM 2217 N N . PRO A 1 296 ? -18.190 2.457 -1.618 1.00 95.19 296 PRO A N 1
ATOM 2218 C CA . PRO A 1 296 ? -17.650 1.966 -0.347 1.00 95.19 296 PRO A CA 1
ATOM 2219 C C . PRO A 1 296 ? -18.133 0.568 0.038 1.00 95.19 296 PRO A C 1
ATOM 2221 O O . PRO A 1 296 ? -17.344 -0.233 0.533 1.00 95.19 296 PRO A O 1
ATOM 2224 N N . ALA A 1 297 ? -19.391 0.237 -0.264 1.00 95.75 297 ALA A N 1
ATOM 2225 C CA . ALA A 1 297 ? -19.961 -1.086 -0.010 1.00 95.75 297 ALA A CA 1
ATOM 2226 C C . ALA A 1 297 ? -19.236 -2.207 -0.779 1.00 95.75 297 ALA A C 1
ATOM 2228 O O . ALA A 1 297 ? -19.078 -3.312 -0.264 1.00 95.75 297 ALA A O 1
ATOM 2229 N N . THR A 1 298 ? -18.739 -1.924 -1.989 1.00 96.38 298 THR A N 1
ATOM 2230 C CA . THR A 1 298 ? -17.956 -2.888 -2.783 1.00 96.38 298 THR A CA 1
ATOM 2231 C C . THR A 1 298 ? -16.610 -3.172 -2.119 1.00 96.38 298 THR A C 1
ATOM 2233 O O . THR A 1 298 ? -16.173 -4.320 -2.045 1.00 96.38 298 THR A O 1
ATOM 2236 N N . VAL A 1 299 ? -15.961 -2.127 -1.599 1.00 97.25 299 VAL A N 1
ATOM 2237 C CA . VAL A 1 299 ? -14.699 -2.245 -0.856 1.00 97.25 299 VAL A CA 1
ATOM 2238 C C . VAL A 1 299 ? -14.916 -2.982 0.464 1.00 97.25 299 VAL A C 1
ATOM 2240 O O . VAL A 1 299 ? -14.126 -3.857 0.813 1.00 97.25 299 VAL A O 1
ATOM 2243 N N . ALA A 1 300 ? -16.009 -2.676 1.164 1.00 97.44 300 ALA A N 1
ATOM 2244 C CA . ALA A 1 300 ? -16.388 -3.333 2.405 1.00 97.44 300 ALA A CA 1
ATOM 2245 C C . ALA A 1 300 ? -16.647 -4.837 2.193 1.00 97.44 300 ALA A C 1
ATOM 2247 O O . ALA A 1 300 ? -16.071 -5.656 2.901 1.00 97.44 300 ALA A O 1
ATOM 2248 N N . ALA A 1 301 ? -17.409 -5.226 1.168 1.00 97.56 301 ALA A N 1
ATOM 2249 C CA . ALA A 1 301 ? -17.631 -6.639 0.851 1.00 97.56 301 ALA A CA 1
ATOM 2250 C C . ALA A 1 301 ? -16.312 -7.387 0.571 1.00 97.56 301 ALA A C 1
ATOM 2252 O O . ALA A 1 301 ? -16.075 -8.460 1.121 1.00 97.56 301 ALA A O 1
ATOM 225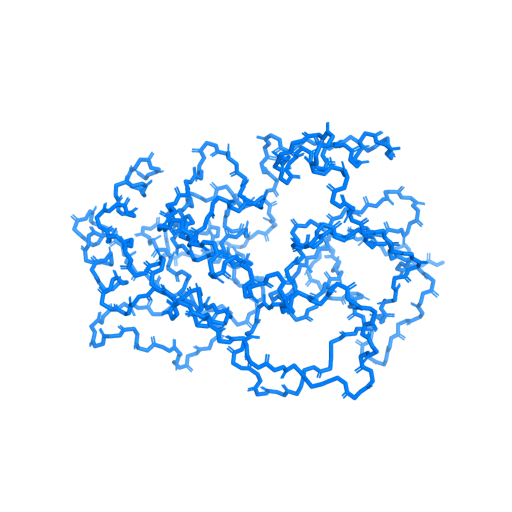3 N N . ALA A 1 302 ? -15.411 -6.786 -0.217 1.00 97.25 302 ALA A N 1
ATOM 2254 C CA . ALA A 1 302 ? -14.098 -7.368 -0.494 1.00 97.25 302 ALA A CA 1
ATOM 2255 C C . ALA A 1 302 ? -13.222 -7.496 0.765 1.00 97.25 302 ALA A C 1
ATOM 2257 O O . ALA A 1 302 ? -12.426 -8.429 0.869 1.00 97.25 302 ALA A O 1
ATOM 2258 N N . LEU A 1 303 ? -13.352 -6.561 1.710 1.00 97.94 303 LEU A N 1
ATOM 2259 C CA . LEU A 1 303 ? -12.658 -6.606 2.994 1.00 97.94 303 LEU A CA 1
ATOM 2260 C C . LEU A 1 303 ? -13.237 -7.692 3.904 1.00 97.94 303 LEU A C 1
ATOM 2262 O O . LEU A 1 303 ? -12.472 -8.427 4.520 1.00 97.94 303 LEU A O 1
ATOM 2266 N N . GLN A 1 304 ? -14.563 -7.819 3.958 1.00 95.56 304 GLN A N 1
ATOM 2267 C CA . GLN A 1 304 ? -15.268 -8.796 4.785 1.00 95.56 304 GLN A CA 1
ATOM 2268 C C . GLN A 1 304 ? -14.924 -10.244 4.408 1.00 95.56 304 GLN A C 1
ATOM 2270 O O . GLN A 1 304 ? -14.832 -11.096 5.281 1.00 95.56 304 GLN A O 1
ATOM 2275 N N . ASP A 1 305 ? -14.637 -10.517 3.133 1.00 94.00 305 ASP A N 1
ATOM 2276 C CA . ASP A 1 305 ? -14.140 -11.824 2.677 1.00 94.00 305 ASP A CA 1
ATOM 2277 C C . ASP A 1 305 ? -12.758 -12.205 3.250 1.00 94.00 305 ASP A C 1
ATOM 2279 O O . ASP A 1 305 ? -12.310 -13.345 3.086 1.00 94.00 305 ASP A O 1
ATOM 2283 N N . LEU A 1 306 ? -12.042 -11.249 3.852 1.00 95.06 306 LEU A N 1
ATOM 2284 C CA . LEU A 1 306 ? -10.687 -11.426 4.369 1.00 95.06 306 LEU A CA 1
ATOM 2285 C C . LEU A 1 306 ? -10.587 -11.382 5.903 1.00 95.06 306 LEU A C 1
ATOM 2287 O O . LEU A 1 306 ? -9.542 -11.789 6.424 1.00 95.06 306 LEU A O 1
ATOM 2291 N N . VAL A 1 307 ? -11.603 -10.870 6.613 1.00 91.00 307 VAL A N 1
ATOM 2292 C CA . VAL A 1 307 ? -11.571 -10.610 8.071 1.00 91.00 307 VAL A CA 1
ATOM 2293 C C . VAL A 1 307 ? -12.598 -11.401 8.864 1.00 91.00 307 VAL A C 1
ATOM 2295 O O . VAL A 1 307 ? -13.598 -11.879 8.300 1.00 91.00 307 VAL A O 1
#

pLDDT: mean 70.37, std 19.13, range [32.12, 98.56]

Radius of gyration: 19.56 Å; chains: 1; bounding box: 58×40×50 Å

Foldseek 3Di:
DDDQAFLDWADQQAQWTFTAGVVRHGQETAPQRPDDPDDLARHPPQFLDWADQPPPCWIWTAGLQRKIFIWNSPPFAADPVNYGHIDTPDIDGDDPVCCVVPPLAAPQRSVVVVCVVSVHPDDLQDFDARDADADPPQAQEEEEAQRHAALQQHDALVLLVVLQVLSVVVVGAYAYEDLDPPPDPSPDDDHHYDHQVGPRSLSRNLLNHQAYEYEPGRSQSNSVNSVHQGEYEYQDPRSSDRPHPSYYYDHFDHDDPVQVVVVVVPDPPDDDDSVVDDDDRDHRPVSNNRRHPGHSVNSSVSSVSND

Sequence (307 aa):
MASVELGAAWNNLGRNVVFADARCRPIAVFDESVFDDDEPSQYDLDVHAVLDLPGTGTVLTLNHYGMLRGFDITGTPPGRDGVRKAQPAWTLTFVAEFERAVGRLGINDILARICTDFGLDANFTRPRPLRARPRPGLEESVVLVTDSDGAFKHWSAEHWSSLASEVRAWGLDARVVTRSRPAVALGGDGIAAVCAPTPGDAVDVLTACRAVVGLDTGLTHIAAQQGTPTVTISRASSVYFRPWPHTRVVTGTACDDACVAAEAAYAYNDHVSLRGFTPRPRACPADGVCLAGIEPATVAAALQDLV